Protein AF-A0A9K3KAX0-F1 (afdb_monomer)

Foldseek 3Di:
DPDDPVQAPPVQQAADDPDAALLNLLSSLVRLQRRQQSAFDPQFQGNRHRSVLADDQVVSCVVRVGGGDQQDDLPDQDDDDPPDDPVRVVVSNVVSVVSNVSNVSNVVSQVVSQVSLPVRYDCVQPVVVADPVCGCVPPRSNNSSVSCCVPHNDQDPVNLVVLLVLLLAADDLVDDCVVNVVSLVSSQVSCVPDPDGDDSLSSLVSNLNSPVVNVQQVVLSVVLVPDDPVQNGPVNSVVSVVVSSVVSVVVVVVVVVVVVVVVVPPPVPVDFPDDDAWTDDPRQIWGQAQAQGTDSDPQDHVLNPPDADPPRDSPAGPVRSVNGDHDHDDPDPPDDDDD

pLDDT: mean 87.35, std 15.6, range [33.44, 98.56]

Solvent-accessible surface area (backbone atoms only — not comparable to full-atom values): 19587 Å² total; per-residue (Å²): 134,85,87,54,84,83,59,38,89,46,73,73,48,80,68,46,79,73,82,68,39,30,69,56,42,53,52,48,51,55,40,53,45,50,31,28,31,56,44,73,38,75,50,23,58,44,82,41,20,43,28,61,54,66,36,59,68,69,62,36,26,73,73,44,76,32,65,69,56,81,63,61,83,64,74,73,86,78,76,80,60,90,90,59,50,72,69,55,49,51,53,51,52,52,52,50,54,48,37,46,50,51,26,51,48,51,57,50,51,46,51,52,53,30,50,44,54,60,71,21,40,59,58,92,76,54,53,88,70,47,39,95,86,62,43,62,76,83,58,50,33,34,58,58,51,48,50,48,42,65,79,29,31,66,78,46,72,68,53,54,52,53,45,54,51,58,39,41,47,63,55,59,90,90,55,67,68,66,57,56,59,48,49,51,52,50,46,29,59,75,21,56,92,50,99,70,52,55,50,70,63,58,49,50,54,36,33,49,57,5,41,54,73,50,66,82,46,54,73,58,49,56,56,56,69,71,49,58,75,90,63,65,39,70,71,50,49,53,56,51,52,56,50,47,52,53,49,52,51,52,52,53,52,51,50,52,50,50,53,53,48,60,70,65,58,71,66,85,65,82,68,63,66,73,58,95,36,34,47,47,57,96,94,45,53,32,19,23,14,24,63,62,10,32,24,69,48,88,75,42,27,18,69,60,50,85,82,69,48,92,87,54,46,48,83,26,27,64,91,48,40,87,90,40,42,89,46,74,50,70,84,77,81,80,76,78,82,90,131

Sequence (339 aa):
MTTTTSDFPHDPLTPITGRPTSDAIYTLTRQIYANAKSIETTRGGGDNGHLALVMDPATYLLRAGEAYVVPPNPGPHPDPVAGATNAQITAAANAYANAVTEYALHKKTMKALLHQLLAAVEPTYYEELEDLTFGYADLAPLTLFTHLKTEYGTITDDDLVANRAKLLTNWNPDDPLTTVWTRIRHCIDFATDTTDPISERNAMTLTLAGFVNSGVLMPYINEWERKDDVDKTFPNFRSHFDRANKQRLKELTTKQAGFHAANAVTTPRNNPTITGGAITAENTTLYYCWTHGLSPNPNHTSATCKNRKDKHDPTATLLAPNGGCKLINTPAFRRSPPT

Structure (mmCIF, N/CA/C/O backbone):
data_AF-A0A9K3KAX0-F1
#
_entry.id   AF-A0A9K3KAX0-F1
#
loop_
_atom_site.group_PDB
_atom_site.id
_atom_site.type_symbol
_atom_site.label_atom_id
_atom_site.label_alt_id
_atom_site.label_comp_id
_atom_site.label_asym_id
_atom_site.label_entity_id
_atom_site.label_seq_id
_atom_site.pdbx_PDB_ins_code
_atom_site.Cartn_x
_atom_site.Cartn_y
_atom_site.Cartn_z
_atom_site.occupancy
_atom_site.B_iso_or_equiv
_atom_site.auth_seq_id
_atom_site.auth_comp_id
_atom_site.auth_asym_id
_atom_site.auth_atom_id
_atom_site.pdbx_PDB_model_num
ATOM 1 N N . MET A 1 1 ? 4.999 13.258 -21.074 1.00 41.94 1 MET A N 1
ATOM 2 C CA . MET A 1 1 ? 4.524 13.834 -19.798 1.00 41.94 1 MET A CA 1
ATOM 3 C C . MET A 1 1 ? 5.644 13.741 -18.777 1.00 41.94 1 MET A C 1
ATOM 5 O O . MET A 1 1 ? 6.219 12.675 -18.600 1.00 41.94 1 MET A O 1
ATOM 9 N N . THR A 1 2 ? 6.027 14.859 -18.170 1.00 36.22 2 THR A N 1
ATOM 10 C CA . THR A 1 2 ? 6.998 14.902 -17.072 1.00 36.22 2 THR A CA 1
ATOM 11 C C . THR A 1 2 ? 6.290 14.507 -15.780 1.00 36.22 2 THR A C 1
ATOM 13 O O . THR A 1 2 ? 5.614 15.347 -15.206 1.00 36.22 2 THR A O 1
ATOM 16 N N . THR A 1 3 ? 6.445 13.260 -15.322 1.00 41.97 3 THR A N 1
ATOM 17 C CA . THR A 1 3 ? 5.958 12.822 -13.996 1.00 41.97 3 THR A CA 1
ATOM 18 C C . THR A 1 3 ? 6.581 13.677 -12.885 1.00 41.97 3 THR A C 1
ATOM 20 O O . THR A 1 3 ? 7.769 13.559 -12.578 1.00 41.97 3 THR A O 1
ATOM 23 N N . THR A 1 4 ? 5.844 14.636 -12.348 1.00 43.97 4 THR A N 1
ATOM 24 C CA . THR A 1 4 ? 6.229 15.323 -11.111 1.00 43.97 4 THR A CA 1
ATOM 25 C C . THR A 1 4 ? 5.736 14.472 -9.937 1.00 43.97 4 THR A C 1
ATOM 27 O O . THR A 1 4 ? 4.888 13.603 -10.112 1.00 43.97 4 THR A O 1
ATOM 30 N N . THR A 1 5 ? 6.258 14.692 -8.732 1.00 51.91 5 THR A N 1
ATOM 31 C CA . THR A 1 5 ? 5.862 14.031 -7.465 1.00 51.91 5 THR A CA 1
ATOM 32 C C . THR A 1 5 ? 4.345 14.040 -7.168 1.00 51.91 5 THR A C 1
ATOM 34 O O . THR A 1 5 ? 3.887 13.376 -6.251 1.00 51.91 5 THR A O 1
ATOM 37 N N . SER A 1 6 ? 3.547 14.747 -7.975 1.00 60.56 6 SER A N 1
ATOM 38 C CA . SER A 1 6 ? 2.082 14.809 -7.948 1.00 60.56 6 SER A CA 1
ATOM 39 C C . SER A 1 6 ? 1.360 13.509 -8.343 1.00 60.56 6 SER A C 1
ATOM 41 O O . SER A 1 6 ? 0.171 13.393 -8.057 1.00 60.56 6 SER A O 1
ATOM 43 N N . ASP A 1 7 ? 2.017 12.564 -9.025 1.00 82.06 7 ASP A N 1
ATOM 44 C CA . ASP A 1 7 ? 1.328 11.409 -9.636 1.00 82.06 7 ASP A CA 1
ATOM 45 C C . ASP A 1 7 ? 1.255 10.170 -8.721 1.00 82.06 7 ASP A C 1
ATOM 47 O O . ASP A 1 7 ? 0.592 9.179 -9.046 1.00 82.06 7 ASP A O 1
ATOM 51 N N . PHE A 1 8 ? 1.930 10.200 -7.569 1.00 93.12 8 PHE A N 1
ATOM 52 C CA . PHE A 1 8 ? 1.966 9.087 -6.624 1.00 93.12 8 PHE A CA 1
ATOM 53 C C . PHE A 1 8 ? 0.984 9.307 -5.462 1.00 93.12 8 PHE A C 1
ATOM 55 O O . PHE A 1 8 ? 1.108 10.296 -4.741 1.00 93.12 8 PHE A O 1
ATOM 62 N N . PRO A 1 9 ? 0.023 8.394 -5.223 1.00 95.06 9 PRO A N 1
ATOM 63 C CA . PRO A 1 9 ? -0.921 8.510 -4.109 1.00 95.06 9 PRO A CA 1
ATOM 64 C C . PRO A 1 9 ? -0.271 8.409 -2.718 1.00 95.06 9 PRO A C 1
ATOM 66 O O . PRO A 1 9 ? -0.880 8.837 -1.737 1.00 95.06 9 PRO A O 1
ATOM 69 N N . HIS A 1 10 ? 0.938 7.848 -2.616 1.00 95.50 10 HIS A N 1
ATOM 70 C CA . HIS A 1 10 ? 1.687 7.689 -1.368 1.00 95.50 10 HIS A CA 1
ATOM 71 C C . HIS A 1 10 ? 3.122 8.211 -1.510 1.00 95.50 10 HIS A C 1
ATOM 73 O O . HIS A 1 10 ? 4.058 7.427 -1.646 1.00 95.50 10 HIS A O 1
ATOM 79 N N . ASP A 1 11 ? 3.299 9.531 -1.496 1.00 92.06 11 ASP A N 1
ATOM 80 C CA . ASP A 1 11 ? 4.621 10.165 -1.525 1.00 92.06 11 ASP A CA 1
ATOM 81 C C . ASP A 1 11 ? 4.765 11.183 -0.370 1.00 92.06 11 ASP A C 1
ATOM 83 O O . ASP A 1 11 ? 4.077 12.208 -0.375 1.00 92.06 11 ASP A O 1
ATOM 87 N N . PRO A 1 12 ? 5.602 10.909 0.651 1.00 94.06 12 PRO A N 1
ATOM 88 C CA . PRO A 1 12 ? 6.433 9.713 0.792 1.00 94.06 12 PRO A CA 1
ATOM 89 C C . PRO A 1 12 ? 5.611 8.467 1.164 1.00 94.06 12 PRO A C 1
ATOM 91 O O . PRO A 1 12 ? 4.489 8.558 1.674 1.00 94.06 12 PRO A O 1
ATOM 94 N N . LEU A 1 13 ? 6.205 7.286 0.963 1.00 97.38 13 LEU A N 1
ATOM 95 C CA . LEU A 1 13 ? 5.729 6.060 1.608 1.00 97.38 13 LEU A CA 1
ATOM 96 C C . LEU A 1 13 ? 5.796 6.226 3.132 1.00 97.38 13 LEU A C 1
ATOM 98 O O . LEU A 1 13 ? 6.600 7.002 3.650 1.00 97.38 13 LEU A O 1
ATOM 102 N N . THR A 1 14 ? 4.962 5.490 3.864 1.00 97.69 14 THR A N 1
ATOM 103 C CA . THR A 1 14 ? 5.021 5.473 5.328 1.00 97.69 14 THR A CA 1
ATOM 104 C C . THR A 1 14 ? 6.385 4.942 5.782 1.00 97.69 14 THR A C 1
ATOM 106 O O . THR A 1 14 ? 6.698 3.792 5.470 1.00 97.69 14 THR A O 1
ATOM 109 N N . PRO A 1 15 ? 7.187 5.740 6.515 1.00 97.94 15 PRO A N 1
ATOM 110 C CA . PRO A 1 15 ? 8.495 5.297 6.982 1.00 97.94 15 PRO A CA 1
ATOM 111 C C . PRO A 1 15 ? 8.387 4.112 7.945 1.00 97.94 15 PRO A C 1
ATOM 113 O O . PRO A 1 15 ? 7.506 4.081 8.808 1.00 97.94 15 PRO A O 1
ATOM 116 N N . ILE A 1 16 ? 9.313 3.167 7.820 1.00 97.38 16 ILE A N 1
ATOM 117 C CA . ILE A 1 16 ? 9.480 2.027 8.716 1.00 97.38 16 ILE A CA 1
ATOM 118 C C . ILE A 1 16 ? 10.608 2.364 9.688 1.00 97.38 16 ILE A C 1
ATOM 120 O O . ILE A 1 16 ? 11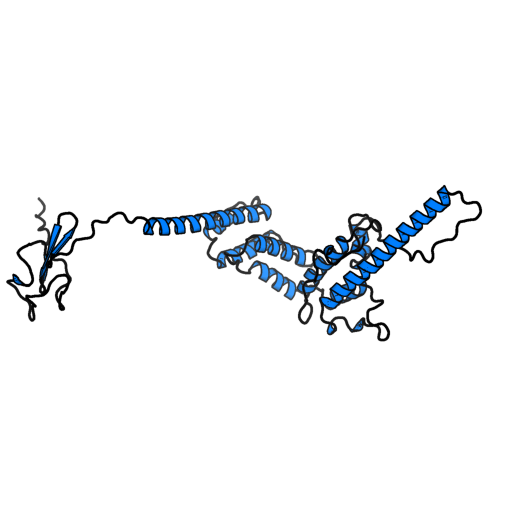.755 2.530 9.285 1.00 97.38 16 ILE A O 1
ATOM 124 N N . THR A 1 17 ? 10.268 2.489 10.971 1.00 93.12 17 THR A N 1
ATOM 125 C CA . THR A 1 17 ? 11.228 2.835 12.026 1.00 93.12 17 THR A CA 1
ATOM 126 C C . THR A 1 17 ? 11.746 1.574 12.707 1.00 93.12 17 THR A C 1
ATOM 128 O O . THR A 1 17 ? 10.941 0.797 13.232 1.00 93.12 17 THR A O 1
ATOM 131 N N . GLY A 1 18 ? 13.064 1.398 12.772 1.00 94.81 18 GLY A N 1
ATOM 132 C CA . GLY A 1 18 ? 13.666 0.182 13.309 1.00 94.81 18 GLY A CA 1
ATOM 133 C C . GLY A 1 18 ? 13.373 -1.053 12.451 1.00 94.81 18 GLY A C 1
ATOM 134 O O . GLY A 1 18 ? 13.140 -0.952 11.246 1.00 94.81 18 GLY A O 1
ATOM 135 N N . ARG A 1 19 ? 13.413 -2.240 13.072 1.00 95.44 19 ARG A N 1
ATOM 136 C CA . ARG A 1 19 ? 13.313 -3.515 12.346 1.00 95.44 19 ARG A CA 1
ATOM 137 C C . ARG A 1 19 ? 11.956 -3.647 11.648 1.00 95.44 19 ARG A C 1
ATOM 139 O O . ARG A 1 19 ? 10.941 -3.607 12.349 1.00 95.44 19 ARG A O 1
ATOM 146 N N . PRO A 1 20 ? 11.915 -3.860 10.317 1.00 97.25 20 PRO A N 1
ATOM 147 C CA . PRO A 1 20 ? 10.659 -4.056 9.616 1.00 97.25 20 PRO A CA 1
ATOM 148 C C . PRO A 1 20 ? 9.891 -5.256 10.173 1.00 97.25 20 PRO A C 1
ATOM 150 O O . PRO A 1 20 ?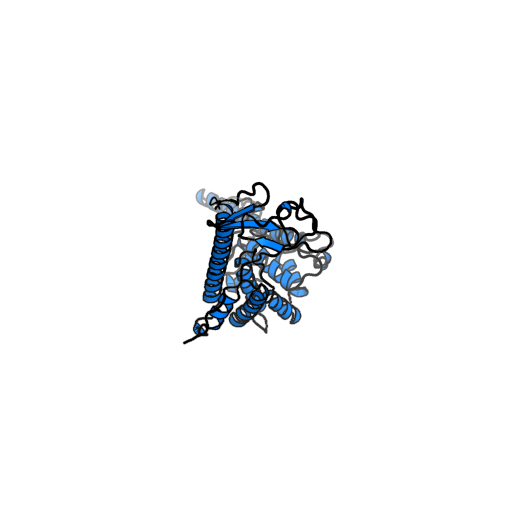 10.465 -6.306 10.465 1.00 97.25 20 PRO A O 1
ATOM 153 N N . THR A 1 21 ? 8.583 -5.074 10.324 1.00 95.75 21 THR A N 1
ATOM 154 C CA . THR A 1 21 ? 7.634 -6.115 10.731 1.00 95.75 21 THR A CA 1
ATOM 155 C C . THR A 1 21 ? 6.772 -6.518 9.543 1.00 95.75 21 THR A C 1
ATOM 157 O O . THR A 1 21 ? 6.604 -5.737 8.603 1.00 95.75 21 THR A O 1
ATOM 160 N N . SER A 1 22 ? 6.151 -7.695 9.600 1.00 94.81 22 SER A N 1
ATOM 161 C CA . SER A 1 22 ? 5.254 -8.162 8.538 1.00 94.81 22 SER A CA 1
ATOM 162 C C . SER A 1 22 ? 4.091 -7.187 8.285 1.00 94.81 22 SER A C 1
ATOM 164 O O . SER A 1 22 ? 3.724 -6.945 7.137 1.00 94.81 22 SER A O 1
ATOM 166 N N . ASP A 1 23 ? 3.577 -6.521 9.325 1.00 93.19 23 ASP A N 1
ATOM 167 C CA . ASP A 1 23 ? 2.565 -5.456 9.216 1.00 93.19 23 ASP A CA 1
ATOM 168 C C . ASP A 1 23 ? 3.075 -4.193 8.500 1.00 93.19 23 ASP A C 1
ATOM 170 O O . ASP A 1 23 ? 2.375 -3.605 7.663 1.00 93.19 23 ASP A O 1
ATOM 174 N N . ALA A 1 24 ? 4.313 -3.783 8.792 1.00 96.44 24 ALA A N 1
ATOM 175 C CA . ALA A 1 24 ? 4.953 -2.663 8.111 1.00 96.44 24 ALA A CA 1
ATOM 176 C C . ALA A 1 24 ? 5.208 -2.999 6.633 1.00 96.44 24 ALA A C 1
ATOM 178 O O . ALA A 1 24 ? 4.894 -2.193 5.756 1.00 96.44 24 ALA A O 1
ATOM 179 N N . ILE A 1 25 ? 5.679 -4.215 6.339 1.00 97.62 25 ILE A N 1
ATOM 180 C CA . ILE A 1 25 ? 5.877 -4.709 4.971 1.00 97.62 25 ILE A CA 1
ATOM 181 C C . ILE A 1 25 ? 4.549 -4.841 4.218 1.00 97.62 25 ILE A C 1
ATOM 183 O O . ILE A 1 25 ? 4.472 -4.480 3.042 1.00 97.62 25 ILE A O 1
ATOM 187 N N . TYR A 1 26 ? 3.476 -5.290 4.869 1.00 95.62 26 TYR A N 1
ATOM 188 C CA . TYR A 1 26 ? 2.136 -5.319 4.281 1.00 95.62 26 TYR A CA 1
ATOM 189 C C . TYR A 1 26 ? 1.655 -3.904 3.914 1.00 95.62 26 TYR A C 1
ATOM 191 O O . TYR A 1 26 ? 1.160 -3.670 2.806 1.00 95.62 26 TYR A O 1
ATOM 199 N N . THR A 1 27 ? 1.871 -2.926 4.797 1.00 96.06 27 THR A N 1
ATOM 200 C CA . THR A 1 27 ? 1.558 -1.516 4.517 1.00 96.06 27 THR A CA 1
ATOM 201 C C . THR A 1 27 ? 2.388 -0.978 3.350 1.00 96.06 27 THR A C 1
ATOM 203 O O . THR A 1 27 ? 1.823 -0.406 2.413 1.00 96.06 27 THR A O 1
ATOM 206 N N . LEU A 1 28 ? 3.702 -1.224 3.358 1.00 98.19 28 LEU A N 1
ATOM 207 C CA . LEU A 1 28 ? 4.622 -0.845 2.286 1.00 98.19 28 LEU A CA 1
ATOM 208 C C . LEU A 1 28 ? 4.185 -1.439 0.942 1.00 98.19 28 LEU A C 1
ATOM 210 O O . LEU A 1 28 ? 4.110 -0.718 -0.050 1.00 98.19 28 LEU A O 1
ATOM 214 N N . THR A 1 29 ? 3.813 -2.724 0.930 1.00 97.50 29 THR A N 1
ATOM 215 C CA . THR A 1 29 ? 3.325 -3.449 -0.253 1.00 97.50 29 THR A CA 1
ATOM 216 C C . THR A 1 29 ? 2.148 -2.735 -0.896 1.00 97.50 29 THR A C 1
ATOM 218 O O . THR A 1 29 ? 2.139 -2.486 -2.101 1.00 97.50 29 THR A O 1
ATOM 221 N N . ARG A 1 30 ? 1.153 -2.356 -0.094 1.00 96.44 30 ARG A N 1
ATOM 222 C CA . ARG A 1 30 ? -0.036 -1.672 -0.605 1.00 96.44 30 ARG A CA 1
ATOM 223 C C . ARG A 1 30 ? 0.291 -0.310 -1.201 1.00 96.44 30 ARG A C 1
ATOM 225 O O . ARG A 1 30 ? -0.231 0.028 -2.262 1.00 96.44 30 ARG A O 1
ATOM 232 N N . GLN A 1 31 ? 1.140 0.459 -0.527 1.00 97.94 31 GLN A N 1
ATOM 233 C CA . GLN A 1 31 ? 1.485 1.808 -0.962 1.00 97.94 31 GLN A CA 1
ATOM 234 C C . GLN A 1 31 ? 2.350 1.798 -2.223 1.00 97.94 31 GLN A C 1
ATOM 236 O O . GLN A 1 31 ? 2.029 2.502 -3.180 1.00 97.94 31 GLN A O 1
ATOM 241 N N . ILE A 1 32 ? 3.383 0.948 -2.279 1.00 98.25 32 ILE A N 1
ATOM 242 C CA . ILE A 1 32 ? 4.245 0.855 -3.462 1.00 98.25 32 ILE A CA 1
ATOM 243 C C . ILE A 1 32 ? 3.480 0.304 -4.673 1.00 98.25 32 ILE A C 1
ATOM 245 O O . ILE A 1 32 ? 3.681 0.777 -5.789 1.00 98.25 32 ILE A O 1
ATOM 249 N N . TYR A 1 33 ? 2.536 -0.626 -4.472 1.00 97.81 33 TYR A N 1
ATOM 250 C CA . TYR A 1 33 ? 1.661 -1.105 -5.548 1.00 97.81 33 TYR A CA 1
ATOM 251 C C . TYR A 1 33 ? 0.730 -0.012 -6.064 1.00 97.81 33 TYR A C 1
ATOM 253 O O . TYR A 1 33 ? 0.566 0.121 -7.276 1.00 97.81 33 TYR A O 1
ATOM 261 N N . ALA A 1 34 ? 0.144 0.790 -5.173 1.00 96.88 34 ALA A N 1
ATOM 262 C CA . ALA A 1 34 ? -0.691 1.919 -5.567 1.00 96.88 34 ALA A CA 1
ATOM 263 C C . ALA A 1 34 ? 0.110 2.971 -6.355 1.00 96.88 34 ALA A C 1
ATOM 265 O O . ALA A 1 34 ? -0.359 3.423 -7.398 1.00 96.88 34 ALA A O 1
ATOM 266 N N . ASN A 1 35 ? 1.333 3.287 -5.920 1.00 97.44 35 ASN A N 1
ATOM 267 C CA . ASN A 1 35 ? 2.233 4.199 -6.628 1.00 97.44 35 ASN A CA 1
ATOM 268 C C . ASN A 1 35 ? 2.668 3.666 -7.996 1.00 97.44 35 ASN A C 1
ATOM 270 O O . ASN A 1 35 ? 2.646 4.389 -8.985 1.00 97.44 35 ASN A O 1
ATOM 274 N N . ALA A 1 36 ? 3.037 2.390 -8.091 1.00 96.88 36 ALA A N 1
ATOM 275 C CA . ALA A 1 36 ? 3.429 1.801 -9.367 1.00 96.88 36 ALA A CA 1
ATOM 276 C C . ALA A 1 36 ? 2.252 1.740 -10.356 1.00 96.88 36 ALA A C 1
ATOM 278 O O . ALA A 1 36 ? 2.421 1.994 -11.549 1.00 96.88 36 ALA A O 1
ATOM 279 N N . LYS A 1 37 ? 1.047 1.434 -9.859 1.00 95.19 37 LYS A N 1
ATOM 280 C CA . LYS A 1 37 ? -0.176 1.364 -10.666 1.00 95.19 37 LYS A CA 1
ATOM 281 C C . LYS A 1 37 ? -0.676 2.740 -11.118 1.00 95.19 37 LYS A C 1
ATOM 283 O O . LYS A 1 37 ? -1.294 2.804 -12.174 1.00 95.19 37 LYS A O 1
ATOM 288 N N . SER A 1 38 ? -0.425 3.816 -10.364 1.00 95.38 38 SER A N 1
ATOM 289 C CA . SER A 1 38 ? -0.893 5.164 -10.731 1.00 95.38 38 SER A CA 1
ATOM 290 C C . SER A 1 38 ? -0.193 5.734 -11.965 1.00 95.38 38 SER A C 1
ATOM 292 O O . SER A 1 38 ? -0.745 6.608 -12.627 1.00 95.38 38 SER A O 1
ATOM 294 N N . ILE A 1 39 ? 0.991 5.220 -12.313 1.00 94.50 39 ILE A N 1
ATOM 295 C CA . ILE A 1 39 ? 1.683 5.602 -13.542 1.00 94.50 39 ILE A CA 1
ATOM 296 C C . ILE A 1 39 ? 1.256 4.675 -14.676 1.00 94.50 39 ILE A C 1
ATOM 298 O O . ILE A 1 39 ? 1.717 3.534 -14.779 1.00 94.50 39 ILE A O 1
ATOM 302 N N . GLU A 1 40 ? 0.386 5.182 -15.541 1.00 93.75 40 GLU A N 1
ATOM 303 C CA . GLU A 1 40 ? -0.200 4.434 -16.651 1.00 93.75 40 GLU A CA 1
ATOM 304 C C . GLU A 1 40 ? 0.832 4.008 -17.707 1.00 93.75 40 GLU A C 1
ATOM 306 O O . GLU A 1 40 ? 1.843 4.672 -17.955 1.00 93.75 40 GLU A O 1
ATOM 311 N N . THR A 1 41 ? 0.569 2.865 -18.338 1.00 93.50 41 THR A N 1
ATOM 312 C CA . THR A 1 41 ? 1.306 2.358 -19.499 1.00 93.50 41 THR A CA 1
ATOM 313 C C . THR A 1 41 ? 0.506 1.258 -20.179 1.00 93.50 41 THR A C 1
ATOM 315 O O . THR A 1 41 ? -0.202 0.490 -19.534 1.00 93.50 41 THR A O 1
ATOM 318 N N . THR A 1 42 ? 0.653 1.151 -21.494 1.00 92.06 42 THR A N 1
ATOM 319 C CA . THR A 1 42 ? 0.030 0.106 -22.314 1.00 92.06 42 THR A CA 1
ATOM 320 C C . THR A 1 42 ? 0.843 -1.190 -22.343 1.00 92.06 42 THR A C 1
ATOM 322 O O . THR A 1 42 ? 0.424 -2.164 -22.954 1.00 92.06 42 THR A O 1
ATOM 325 N N . ARG A 1 43 ? 2.002 -1.233 -21.677 1.00 91.94 43 ARG A N 1
ATOM 326 C CA . ARG A 1 43 ? 2.999 -2.308 -21.794 1.00 91.94 43 ARG A CA 1
ATOM 327 C C . ARG A 1 43 ? 2.711 -3.562 -20.956 1.00 91.94 43 ARG A C 1
ATOM 329 O O . ARG A 1 43 ? 3.644 -4.299 -20.675 1.00 91.94 43 ARG A O 1
ATOM 336 N N . GLY A 1 44 ? 1.467 -3.806 -20.548 1.00 84.06 44 GLY A N 1
ATOM 337 C CA . GLY A 1 44 ? 1.086 -4.963 -19.722 1.00 84.06 44 GLY A CA 1
ATOM 338 C C . GLY A 1 44 ? -0.386 -4.936 -19.299 1.00 84.06 44 GLY A C 1
ATOM 339 O O . GLY A 1 44 ? -0.714 -4.743 -18.129 1.00 84.06 44 GLY A O 1
ATOM 340 N N . GLY A 1 45 ? -1.300 -5.053 -20.263 1.00 80.12 45 GLY A N 1
ATOM 341 C CA . GLY A 1 45 ? -2.738 -5.083 -19.986 1.00 80.12 45 GLY A CA 1
ATOM 342 C C . GLY A 1 45 ? -3.394 -3.732 -19.667 1.00 80.12 45 GLY A C 1
ATOM 343 O O . GLY A 1 45 ? -4.521 -3.732 -19.187 1.00 80.12 45 GLY A O 1
ATOM 344 N N . GLY A 1 46 ? -2.716 -2.598 -19.914 1.00 80.19 46 GLY A N 1
ATOM 345 C CA . GLY A 1 46 ? -3.262 -1.222 -19.922 1.00 80.19 46 GLY A CA 1
ATOM 346 C C . GLY A 1 46 ? -3.705 -0.645 -18.569 1.00 80.19 46 GLY A C 1
ATOM 347 O O . GLY A 1 46 ? -3.259 0.425 -18.166 1.00 80.19 46 GLY A O 1
ATOM 348 N N . ASP A 1 47 ? -4.519 -1.386 -17.825 1.00 88.81 47 ASP A N 1
ATOM 349 C CA . ASP A 1 47 ? -5.145 -0.947 -16.579 1.00 88.81 47 ASP A CA 1
ATOM 350 C C . ASP A 1 47 ? -4.238 -1.136 -15.357 1.00 88.81 47 ASP A C 1
ATOM 352 O O . ASP A 1 47 ? -4.602 -0.749 -14.247 1.00 88.81 47 ASP A O 1
ATOM 356 N N . ASN A 1 48 ? -3.067 -1.765 -15.502 1.00 93.06 48 ASN A N 1
ATOM 357 C CA . ASN A 1 48 ? -2.179 -2.114 -14.384 1.00 93.06 48 ASN A CA 1
ATOM 358 C C . ASN A 1 48 ? -0.992 -1.166 -14.189 1.00 93.06 48 ASN A C 1
ATOM 360 O O . ASN A 1 48 ? -0.229 -1.359 -13.240 1.00 93.06 48 ASN A O 1
ATOM 364 N N . GLY A 1 49 ? -0.853 -0.142 -15.034 1.00 94.19 49 GLY A N 1
ATOM 365 C CA . GLY A 1 49 ? 0.260 0.799 -14.956 1.00 94.19 49 GLY A CA 1
ATOM 366 C C . GLY A 1 49 ? 1.613 0.082 -14.900 1.00 94.19 49 GLY A C 1
ATOM 367 O O . GLY A 1 49 ? 1.807 -0.979 -15.498 1.00 94.19 49 GLY A O 1
ATOM 368 N N . HIS A 1 50 ? 2.554 0.634 -14.141 1.00 96.25 50 HIS A N 1
ATOM 369 C CA . HIS A 1 50 ? 3.895 0.073 -13.966 1.00 96.25 50 HIS A CA 1
ATOM 370 C C . HIS A 1 50 ? 3.997 -0.923 -12.797 1.00 96.25 50 HIS A C 1
ATOM 372 O O . HIS A 1 50 ? 5.088 -1.146 -12.273 1.00 96.25 50 HIS A O 1
ATOM 378 N N . LEU A 1 51 ? 2.891 -1.552 -12.382 1.00 97.00 51 LEU A N 1
ATOM 379 C CA . LEU A 1 51 ? 2.862 -2.471 -11.235 1.00 97.00 51 LEU A CA 1
ATOM 380 C C . LEU A 1 51 ? 3.888 -3.620 -11.334 1.00 97.00 51 LEU A C 1
ATOM 382 O O . LEU A 1 51 ? 4.426 -4.040 -10.313 1.00 97.00 51 LEU A O 1
ATOM 386 N N . ALA A 1 52 ? 4.239 -4.067 -12.544 1.00 97.38 52 ALA A N 1
ATOM 387 C CA . ALA A 1 52 ? 5.267 -5.087 -12.778 1.00 97.38 52 ALA A CA 1
ATOM 388 C C . ALA A 1 52 ? 6.681 -4.694 -12.308 1.00 97.38 52 ALA A C 1
ATOM 390 O O . ALA A 1 52 ? 7.530 -5.561 -12.143 1.00 97.38 52 ALA A O 1
ATOM 391 N N . LEU A 1 53 ? 6.954 -3.406 -12.072 1.00 98.06 53 LEU A N 1
ATOM 392 C CA . LEU A 1 53 ? 8.246 -2.958 -11.541 1.00 98.06 53 LEU A CA 1
ATOM 393 C C . LEU A 1 53 ? 8.460 -3.339 -10.072 1.00 98.06 53 LEU A C 1
ATOM 395 O O . LEU A 1 53 ? 9.582 -3.245 -9.586 1.00 98.06 53 LEU A O 1
ATOM 399 N N . VAL A 1 54 ? 7.398 -3.719 -9.361 1.00 98.38 54 VAL A N 1
ATOM 400 C CA . VAL A 1 54 ? 7.423 -4.055 -7.926 1.00 98.38 54 VAL A CA 1
ATOM 401 C C . VAL A 1 54 ? 6.617 -5.315 -7.600 1.00 98.38 54 VAL A C 1
ATOM 403 O O . VAL A 1 54 ? 6.590 -5.759 -6.458 1.00 98.38 54 VAL A O 1
ATOM 406 N N . MET A 1 55 ? 5.969 -5.931 -8.584 1.00 98.00 55 MET A N 1
ATOM 407 C CA . MET A 1 55 ? 5.226 -7.180 -8.435 1.00 98.00 55 MET A CA 1
ATOM 408 C C . MET A 1 55 ? 5.952 -8.316 -9.152 1.00 98.00 55 MET A C 1
ATOM 410 O O . MET A 1 55 ? 6.465 -8.124 -10.251 1.00 98.00 55 MET A O 1
ATOM 414 N N . ASP A 1 56 ? 5.955 -9.499 -8.538 1.00 97.12 56 ASP A N 1
ATOM 415 C CA . ASP A 1 56 ? 6.469 -10.722 -9.155 1.00 97.12 56 ASP A CA 1
ATOM 416 C C . A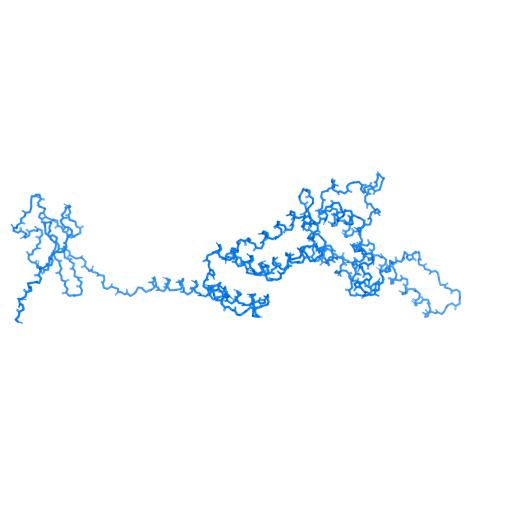SP A 1 56 ? 5.825 -10.960 -10.545 1.00 97.12 56 ASP A C 1
ATOM 418 O O . ASP A 1 56 ? 4.603 -10.808 -10.675 1.00 97.12 56 ASP A O 1
ATOM 422 N N . PRO A 1 57 ? 6.597 -11.340 -11.584 1.00 96.88 57 PRO A N 1
ATOM 423 C CA . PRO A 1 57 ? 6.074 -11.504 -12.939 1.00 96.88 57 PRO A CA 1
ATOM 424 C C . PRO A 1 57 ? 4.930 -12.515 -13.075 1.00 96.88 57 PRO A C 1
ATOM 426 O O . PRO A 1 57 ? 4.012 -12.275 -13.861 1.00 96.88 57 PRO A O 1
ATOM 429 N N . ALA A 1 58 ? 4.944 -13.623 -12.325 1.00 97.12 58 ALA A N 1
ATOM 430 C CA . ALA A 1 58 ? 3.877 -14.623 -12.394 1.00 97.12 58 ALA A CA 1
ATOM 431 C C . ALA A 1 58 ? 2.586 -14.095 -11.752 1.00 97.12 58 ALA A C 1
ATOM 433 O O . ALA A 1 58 ? 1.501 -14.230 -12.322 1.00 97.12 58 ALA A O 1
ATOM 434 N N . THR A 1 59 ? 2.713 -13.411 -10.613 1.00 95.88 59 THR A N 1
ATOM 435 C CA . THR A 1 59 ? 1.597 -12.726 -9.942 1.00 95.88 59 THR A CA 1
ATOM 436 C C . THR A 1 59 ? 1.015 -11.616 -10.819 1.00 95.88 59 THR A C 1
ATOM 438 O O . THR A 1 59 ? -0.205 -11.485 -10.941 1.00 95.88 59 THR A O 1
ATOM 441 N N . TYR A 1 60 ? 1.880 -10.837 -11.475 1.00 96.88 60 TYR A N 1
ATOM 442 C CA . TYR A 1 60 ? 1.458 -9.799 -12.408 1.00 96.88 60 TYR A CA 1
ATOM 443 C C . TYR A 1 60 ? 0.703 -10.392 -13.597 1.00 96.88 60 TYR A C 1
ATOM 445 O O . TYR A 1 60 ? -0.383 -9.915 -13.911 1.00 96.88 60 TYR A O 1
ATOM 453 N N . LEU A 1 61 ? 1.232 -11.448 -14.223 1.00 96.50 61 LEU A N 1
ATOM 454 C CA . LEU A 1 61 ? 0.590 -12.111 -15.360 1.00 96.50 61 LEU A CA 1
ATOM 455 C C . LEU A 1 61 ? -0.797 -12.651 -14.991 1.00 96.50 61 LEU A C 1
ATOM 457 O O . LEU A 1 61 ? -1.750 -12.441 -15.738 1.00 96.50 61 LEU A O 1
ATOM 461 N N . LEU A 1 62 ? -0.929 -13.289 -13.823 1.00 95.94 62 LEU A N 1
ATOM 462 C CA . LEU A 1 62 ? -2.217 -13.780 -13.329 1.00 95.94 62 LEU A CA 1
ATOM 463 C C . LEU A 1 62 ? -3.235 -12.643 -13.148 1.00 95.94 62 LEU A C 1
ATOM 465 O O . LEU A 1 62 ? -4.415 -12.810 -13.446 1.00 95.94 62 LEU A O 1
ATOM 469 N N . ARG A 1 63 ? -2.777 -11.480 -12.675 1.00 93.94 63 ARG A N 1
ATOM 470 C CA . ARG A 1 63 ? -3.616 -10.298 -12.454 1.00 93.94 63 ARG A CA 1
ATOM 471 C C . ARG A 1 63 ? -3.992 -9.579 -13.751 1.00 93.94 63 ARG A C 1
ATOM 473 O O . ARG A 1 63 ? -5.129 -9.142 -13.896 1.00 93.94 63 ARG A O 1
ATOM 480 N N . ALA A 1 64 ? -3.019 -9.360 -14.629 1.00 95.00 64 ALA A N 1
ATOM 481 C CA . ALA A 1 64 ? -3.153 -8.504 -15.802 1.00 95.00 64 ALA A CA 1
ATOM 482 C C . ALA A 1 64 ? -3.671 -9.252 -17.035 1.00 95.00 64 ALA A C 1
ATOM 484 O O . ALA A 1 64 ? -4.146 -8.614 -17.968 1.00 95.00 64 ALA A O 1
ATOM 485 N N . GLY A 1 65 ? -3.554 -10.584 -17.063 1.00 95.25 65 GLY A N 1
ATOM 486 C CA . GLY A 1 65 ? -3.831 -11.403 -18.247 1.00 95.25 65 GLY A CA 1
ATOM 487 C C . GLY A 1 65 ? -2.775 -11.273 -19.352 1.00 95.25 65 GLY A C 1
ATOM 488 O O . GLY A 1 65 ? -2.816 -12.017 -20.327 1.00 95.25 65 GLY A O 1
ATOM 489 N N . GLU A 1 66 ? -1.810 -10.366 -19.191 1.00 95.31 66 GLU A N 1
ATOM 490 C CA . GLU A 1 66 ? -0.737 -10.087 -20.137 1.00 95.31 66 GLU A CA 1
ATOM 491 C C . GLU A 1 66 ? 0.565 -9.796 -19.382 1.00 95.31 66 GLU A C 1
ATOM 493 O O . GLU A 1 66 ? 0.567 -9.147 -18.333 1.00 95.31 66 GLU A O 1
ATOM 498 N N . ALA A 1 67 ? 1.687 -10.287 -19.908 1.00 96.12 67 ALA A N 1
ATOM 499 C CA . ALA A 1 67 ? 2.996 -10.037 -19.322 1.00 96.12 67 ALA A CA 1
ATOM 500 C C . ALA A 1 67 ? 3.436 -8.591 -19.572 1.00 96.12 67 ALA A C 1
ATOM 502 O O . ALA A 1 67 ? 3.209 -8.035 -20.646 1.00 96.12 67 ALA A O 1
ATOM 503 N N . TYR A 1 68 ? 4.125 -7.997 -18.598 1.00 96.69 68 TYR A N 1
ATOM 504 C CA . TYR A 1 68 ? 4.720 -6.684 -18.801 1.00 96.69 68 TYR A CA 1
ATOM 505 C C . TYR A 1 68 ? 5.922 -6.766 -19.747 1.00 96.69 68 TYR A C 1
ATOM 507 O O . TYR A 1 68 ? 6.865 -7.521 -19.501 1.00 96.69 68 TYR A O 1
ATOM 515 N N . VAL A 1 69 ? 5.920 -5.955 -20.801 1.00 96.56 69 VAL A N 1
ATOM 516 C CA . VAL A 1 69 ? 7.007 -5.872 -21.779 1.00 96.56 69 VAL A CA 1
ATOM 517 C C . VAL A 1 69 ? 7.837 -4.627 -21.501 1.00 96.56 69 VAL A C 1
ATOM 519 O O . VAL A 1 69 ? 7.411 -3.503 -21.771 1.00 96.56 69 VAL A O 1
ATOM 522 N N . VAL A 1 70 ? 9.053 -4.828 -20.993 1.00 96.06 70 VAL A N 1
ATOM 523 C CA . VAL A 1 70 ? 10.012 -3.739 -20.766 1.00 96.06 70 VAL A CA 1
ATOM 524 C C . VAL A 1 70 ? 10.283 -3.012 -22.092 1.00 96.06 70 VAL A C 1
ATOM 526 O O . VAL A 1 70 ? 10.701 -3.660 -23.056 1.00 96.06 70 VAL A O 1
ATOM 529 N N . PRO A 1 71 ? 10.070 -1.683 -22.172 1.00 96.44 71 PRO A N 1
ATOM 530 C CA . PRO A 1 71 ? 10.394 -0.930 -23.375 1.00 96.44 71 PRO A CA 1
ATOM 531 C C . PRO A 1 71 ? 11.897 -1.031 -23.680 1.00 96.44 71 PRO A C 1
ATOM 533 O O . PRO A 1 71 ? 12.712 -0.737 -22.800 1.00 96.44 71 PRO A O 1
ATOM 536 N N . PRO A 1 72 ? 12.296 -1.430 -24.900 1.00 95.88 72 PRO A N 1
ATOM 537 C CA . PRO A 1 72 ? 13.703 -1.456 -25.272 1.00 95.88 72 PRO A CA 1
ATOM 538 C C . PRO A 1 72 ? 14.255 -0.030 -25.361 1.00 95.88 72 PRO A C 1
ATOM 540 O O . PRO A 1 72 ? 13.529 0.909 -25.692 1.00 95.88 72 PRO A O 1
ATOM 543 N N . ASN A 1 73 ? 15.556 0.133 -25.107 1.00 95.56 73 ASN A N 1
ATOM 544 C CA . ASN A 1 73 ? 16.230 1.396 -25.395 1.00 95.56 73 ASN A CA 1
ATOM 545 C C . ASN A 1 73 ? 16.142 1.657 -26.912 1.00 95.56 73 ASN A C 1
ATOM 547 O O . ASN A 1 73 ? 16.658 0.839 -27.678 1.00 95.56 73 ASN A O 1
ATOM 551 N N . PRO A 1 74 ? 15.515 2.761 -27.358 1.00 95.44 74 PRO A N 1
ATOM 552 C CA . PRO A 1 74 ? 15.326 3.034 -28.782 1.00 95.44 74 PRO A CA 1
ATOM 553 C C . PRO A 1 74 ? 16.637 3.317 -29.528 1.00 95.44 74 PRO A C 1
ATOM 555 O O . PRO A 1 74 ? 16.645 3.289 -30.755 1.00 95.44 74 PRO A O 1
ATOM 558 N N . GLY A 1 75 ? 17.740 3.565 -28.812 1.00 94.88 75 GLY A N 1
ATOM 559 C CA . GLY A 1 75 ? 19.023 3.901 -29.418 1.00 94.88 75 GLY A CA 1
ATOM 560 C C . GLY A 1 75 ? 18.999 5.269 -30.112 1.00 94.88 75 GLY A C 1
ATOM 561 O O . GLY A 1 75 ? 18.140 6.097 -29.814 1.00 94.88 75 GLY A O 1
ATOM 562 N N . PRO A 1 76 ? 19.968 5.543 -31.000 1.00 94.44 76 PRO A N 1
ATOM 563 C CA . PRO A 1 76 ? 19.971 6.744 -31.830 1.00 94.44 76 PRO A CA 1
ATOM 564 C C . PRO A 1 76 ? 18.776 6.785 -32.792 1.00 94.44 76 PRO A C 1
ATOM 566 O O . PRO A 1 76 ? 18.250 5.744 -33.185 1.00 94.44 76 PRO A O 1
ATOM 569 N N . HIS A 1 77 ? 18.387 7.988 -33.225 1.00 90.75 77 HIS A N 1
ATOM 570 C CA . HIS A 1 77 ? 17.343 8.140 -34.238 1.00 90.75 77 HIS A CA 1
ATOM 571 C C . HIS A 1 77 ? 17.754 7.407 -35.527 1.00 90.75 77 HIS A C 1
ATOM 573 O O . HIS A 1 77 ? 18.867 7.630 -36.007 1.00 90.75 77 HIS A O 1
ATOM 579 N N . PRO A 1 78 ? 16.887 6.557 -36.105 1.00 88.44 78 PRO A N 1
ATOM 580 C CA . PRO A 1 78 ? 17.233 5.805 -37.303 1.00 88.44 78 PRO A CA 1
ATOM 581 C C . PRO A 1 78 ? 17.357 6.725 -38.521 1.00 88.44 78 PRO A C 1
ATOM 583 O O . PRO A 1 78 ? 16.569 7.661 -38.687 1.00 88.44 78 PRO A O 1
ATOM 586 N N . ASP A 1 79 ? 18.317 6.433 -39.396 1.00 90.50 79 ASP A N 1
ATOM 587 C CA . ASP A 1 79 ? 18.407 7.092 -40.697 1.00 90.50 79 ASP A CA 1
ATOM 588 C C . ASP A 1 79 ? 17.244 6.662 -41.613 1.00 90.50 79 ASP A C 1
ATOM 590 O O . ASP A 1 79 ? 16.751 5.530 -41.512 1.00 90.50 79 ASP A O 1
ATOM 594 N N . PRO A 1 80 ? 16.793 7.528 -42.540 1.00 90.56 80 PRO A N 1
ATOM 595 C CA . PRO A 1 80 ? 15.791 7.153 -43.529 1.00 90.56 80 PRO A CA 1
ATOM 596 C C . PRO A 1 80 ? 16.249 5.967 -44.391 1.00 90.56 80 PRO A C 1
ATOM 598 O O . PRO A 1 80 ? 17.347 5.967 -44.947 1.00 90.56 80 PRO A O 1
ATOM 601 N N . VAL A 1 81 ? 15.374 4.973 -44.561 1.00 91.88 81 VAL A N 1
ATOM 602 C CA . VAL A 1 81 ? 15.634 3.827 -45.446 1.00 91.88 81 VAL A CA 1
ATOM 603 C C . VAL A 1 81 ? 15.675 4.292 -46.905 1.00 91.88 81 VAL A C 1
ATOM 605 O O . VAL A 1 81 ? 14.830 5.076 -47.344 1.00 91.88 81 VAL A O 1
ATOM 608 N N . ALA A 1 82 ? 16.638 3.789 -47.682 1.00 92.25 82 ALA A N 1
ATOM 609 C CA . ALA A 1 82 ? 16.764 4.116 -49.100 1.00 92.25 82 ALA A CA 1
ATOM 610 C C . ALA A 1 82 ? 15.472 3.786 -49.872 1.00 92.25 82 ALA A C 1
ATOM 612 O O . ALA A 1 82 ? 14.946 2.678 -49.785 1.00 92.25 82 ALA A O 1
ATOM 613 N N . GLY A 1 83 ? 14.962 4.759 -50.634 1.00 92.31 83 GLY A N 1
ATOM 614 C CA . GLY A 1 83 ? 13.712 4.621 -51.390 1.00 92.31 83 GLY A CA 1
ATOM 615 C C . GLY A 1 83 ? 12.429 4.757 -50.558 1.00 92.31 83 GLY A C 1
ATOM 616 O O . GLY A 1 83 ? 11.344 4.593 -51.113 1.00 92.31 83 GLY A O 1
ATOM 617 N N . ALA A 1 84 ? 12.519 5.071 -49.260 1.00 93.56 84 ALA A N 1
ATOM 618 C CA . ALA A 1 84 ? 11.341 5.325 -48.438 1.00 93.56 84 ALA A CA 1
ATOM 619 C C . ALA A 1 84 ? 10.579 6.571 -48.911 1.00 93.56 84 ALA A C 1
ATOM 621 O O . ALA A 1 84 ? 11.151 7.623 -49.198 1.00 93.56 84 ALA A O 1
ATOM 622 N N . THR A 1 85 ? 9.256 6.457 -48.946 1.00 96.25 85 THR A N 1
ATOM 623 C CA . THR A 1 85 ? 8.354 7.589 -49.169 1.00 96.25 85 THR A CA 1
ATOM 624 C C . THR A 1 85 ? 8.312 8.497 -47.939 1.00 96.25 85 THR A C 1
ATOM 626 O O . THR A 1 85 ? 8.532 8.050 -46.812 1.00 96.25 85 THR A O 1
ATOM 629 N N . ASN A 1 86 ? 7.922 9.762 -48.123 1.00 94.31 86 ASN A N 1
ATOM 630 C CA . ASN A 1 86 ? 7.753 10.699 -47.006 1.00 94.31 86 ASN A CA 1
ATOM 631 C C . ASN A 1 86 ? 6.806 10.158 -45.918 1.00 94.31 86 ASN A C 1
ATOM 633 O O . ASN A 1 86 ? 7.088 10.312 -44.735 1.00 94.31 86 ASN A O 1
ATOM 637 N N . ALA A 1 87 ? 5.728 9.460 -46.300 1.00 95.88 87 ALA A N 1
ATOM 638 C CA . ALA A 1 87 ? 4.795 8.855 -45.347 1.00 95.88 87 ALA A CA 1
ATOM 639 C C . ALA A 1 87 ? 5.457 7.771 -44.475 1.00 95.88 87 ALA A C 1
ATOM 641 O O . ALA A 1 87 ? 5.201 7.705 -43.274 1.00 95.88 87 ALA A O 1
ATOM 642 N N . GLN A 1 88 ? 6.342 6.951 -45.055 1.00 95.62 88 GLN A N 1
ATOM 643 C CA . GLN A 1 88 ? 7.099 5.936 -44.315 1.00 95.62 88 GLN A CA 1
ATOM 644 C C . GLN A 1 88 ? 8.122 6.571 -43.367 1.00 95.62 88 GLN A C 1
ATOM 646 O O . GLN A 1 88 ? 8.244 6.128 -42.226 1.00 95.62 88 GLN A O 1
ATOM 651 N N . ILE A 1 89 ? 8.806 7.635 -43.802 1.00 94.44 89 ILE A N 1
ATOM 652 C CA . ILE A 1 89 ? 9.755 8.385 -42.961 1.00 94.44 89 ILE A CA 1
ATOM 653 C C . ILE A 1 89 ? 9.028 8.993 -41.754 1.00 94.44 89 ILE A C 1
ATOM 655 O O . ILE A 1 89 ? 9.475 8.834 -40.619 1.00 94.44 89 ILE A O 1
ATOM 659 N N . THR A 1 90 ? 7.871 9.628 -41.970 1.00 94.75 90 THR A N 1
ATOM 660 C CA . THR A 1 90 ? 7.057 10.192 -40.882 1.00 94.75 90 THR A CA 1
ATOM 661 C C . THR A 1 90 ? 6.557 9.116 -39.917 1.00 94.75 90 THR A C 1
ATOM 663 O O . THR A 1 90 ? 6.631 9.305 -38.704 1.00 94.75 90 THR A O 1
ATOM 666 N N . ALA A 1 91 ? 6.081 7.972 -40.421 1.00 94.94 91 ALA A N 1
ATOM 667 C CA . ALA A 1 91 ? 5.635 6.869 -39.569 1.00 94.94 91 ALA A CA 1
ATOM 668 C C . ALA A 1 91 ? 6.773 6.318 -38.687 1.00 94.94 91 ALA A C 1
ATOM 670 O O . ALA A 1 91 ? 6.564 6.093 -37.495 1.00 94.94 91 ALA A O 1
ATOM 671 N N . ALA A 1 92 ? 7.980 6.164 -39.242 1.00 93.75 92 ALA A N 1
ATOM 672 C CA . ALA A 1 92 ? 9.157 5.715 -38.498 1.00 93.75 92 ALA A CA 1
ATOM 673 C C . ALA A 1 92 ? 9.587 6.721 -37.417 1.00 93.75 92 ALA A C 1
ATOM 675 O O . ALA A 1 92 ? 9.846 6.324 -36.281 1.00 93.75 92 ALA A O 1
ATOM 676 N N . ALA A 1 93 ? 9.597 8.020 -37.733 1.00 93.94 93 ALA A N 1
ATOM 677 C CA . ALA A 1 93 ? 9.916 9.072 -36.767 1.00 93.94 93 ALA A CA 1
ATOM 678 C C . ALA A 1 93 ? 8.911 9.106 -35.598 1.00 93.94 93 ALA A C 1
ATOM 680 O O . ALA A 1 93 ? 9.311 9.204 -34.438 1.00 93.94 93 ALA A O 1
ATOM 681 N N . ASN A 1 94 ? 7.612 8.950 -35.882 1.00 94.94 94 ASN A N 1
ATOM 682 C CA . ASN A 1 94 ? 6.575 8.875 -34.848 1.00 94.94 94 ASN A CA 1
ATOM 683 C C . ASN A 1 94 ? 6.736 7.629 -33.963 1.00 94.94 94 ASN A C 1
ATOM 685 O O . ASN A 1 94 ? 6.625 7.722 -32.741 1.00 94.94 94 ASN A O 1
ATOM 689 N N . ALA A 1 95 ? 7.034 6.470 -34.558 1.00 94.62 95 ALA A N 1
ATOM 690 C CA . ALA A 1 95 ? 7.291 5.243 -33.806 1.00 94.62 95 ALA A CA 1
ATOM 691 C C . ALA A 1 95 ? 8.515 5.384 -32.883 1.00 94.62 95 ALA A C 1
ATOM 693 O O . ALA A 1 95 ? 8.449 5.002 -31.715 1.00 94.62 95 ALA A O 1
ATOM 694 N N . TYR A 1 96 ? 9.599 5.992 -33.374 1.00 95.88 96 TYR A N 1
ATOM 695 C CA . TYR A 1 96 ? 10.784 6.290 -32.569 1.00 95.88 96 TYR A CA 1
ATOM 696 C C . TYR A 1 96 ? 10.467 7.260 -31.419 1.00 95.88 96 TYR A C 1
ATOM 698 O O . TYR A 1 96 ? 10.832 6.997 -30.275 1.00 95.88 96 TYR A O 1
ATOM 706 N N . ALA A 1 97 ? 9.731 8.345 -31.682 1.00 96.12 97 ALA A N 1
ATOM 707 C CA . ALA A 1 97 ? 9.331 9.306 -30.651 1.00 96.12 97 ALA A CA 1
ATOM 708 C C . ALA A 1 97 ? 8.477 8.661 -29.540 1.00 96.12 97 ALA A C 1
ATOM 710 O O . ALA A 1 97 ? 8.673 8.946 -28.351 1.00 96.12 97 ALA A O 1
ATOM 711 N N . ASN A 1 98 ? 7.575 7.747 -29.912 1.00 94.88 98 ASN A N 1
ATOM 712 C CA . ASN A 1 98 ? 6.798 6.959 -28.957 1.00 94.88 98 ASN A CA 1
ATOM 713 C C . ASN A 1 98 ? 7.708 6.046 -28.123 1.00 94.88 98 ASN A C 1
ATOM 715 O O . ASN A 1 98 ? 7.637 6.086 -26.896 1.00 94.88 98 ASN A O 1
ATOM 719 N N . ALA A 1 99 ? 8.626 5.312 -28.762 1.00 96.12 99 ALA A N 1
ATOM 720 C CA . ALA A 1 99 ? 9.563 4.425 -28.071 1.00 96.12 99 ALA A CA 1
ATOM 721 C C . ALA A 1 99 ? 10.472 5.178 -27.079 1.00 96.12 99 ALA A C 1
ATOM 723 O O . ALA A 1 99 ? 10.672 4.719 -25.955 1.00 96.12 99 ALA A O 1
ATOM 724 N N . VAL A 1 100 ? 10.966 6.368 -27.447 1.00 96.62 100 VAL A N 1
ATOM 725 C CA . VAL A 1 100 ? 11.71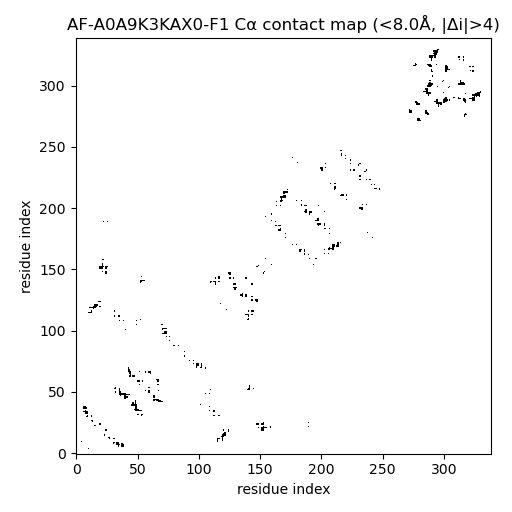3 7.263 -26.541 1.00 96.62 100 VAL A CA 1
ATOM 726 C C . VAL A 1 100 ? 10.871 7.655 -25.334 1.00 96.62 100 VAL A C 1
ATOM 728 O O . VAL A 1 100 ? 11.359 7.607 -24.204 1.00 96.62 100 VAL A O 1
ATOM 731 N N . THR A 1 101 ? 9.608 8.017 -25.555 1.00 95.56 101 THR A N 1
ATOM 732 C CA . THR A 1 101 ? 8.700 8.424 -24.478 1.00 95.56 101 THR A CA 1
ATOM 733 C C . THR A 1 101 ? 8.420 7.272 -23.514 1.00 95.56 101 THR A C 1
ATOM 735 O O . THR A 1 101 ? 8.524 7.454 -22.301 1.00 95.56 101 THR A O 1
ATOM 738 N N . GLU A 1 102 ? 8.111 6.083 -24.030 1.00 95.12 102 GLU A N 1
ATOM 739 C CA . GLU A 1 102 ? 7.825 4.896 -23.218 1.00 95.12 102 GLU A CA 1
ATOM 740 C C . GLU A 1 102 ? 9.055 4.423 -22.439 1.00 95.12 102 GLU A C 1
ATOM 742 O O . GLU A 1 102 ? 8.958 4.146 -21.243 1.00 95.12 102 GLU A O 1
ATOM 747 N N . TYR A 1 103 ? 10.225 4.386 -23.083 1.00 97.06 103 TYR A N 1
ATOM 748 C CA . TYR A 1 103 ? 11.483 4.031 -22.428 1.00 97.06 103 TYR A CA 1
ATOM 749 C C . TYR A 1 103 ? 11.843 5.021 -21.315 1.00 97.06 103 TYR A C 1
ATOM 751 O O . TYR A 1 103 ? 12.174 4.616 -20.196 1.00 97.06 103 TYR A O 1
ATOM 759 N N . ALA A 1 104 ? 11.736 6.326 -21.586 1.00 96.44 104 ALA A N 1
ATOM 760 C CA . ALA A 1 104 ? 12.005 7.359 -20.593 1.00 96.44 104 ALA A CA 1
ATOM 761 C C . ALA A 1 104 ? 11.036 7.274 -19.405 1.00 96.44 104 ALA A C 1
ATOM 763 O O . ALA A 1 104 ? 11.475 7.382 -18.257 1.00 96.44 104 ALA A O 1
ATOM 764 N N . LEU A 1 105 ? 9.742 7.040 -19.663 1.00 95.88 105 LEU A N 1
ATOM 765 C CA . LEU A 1 105 ? 8.737 6.861 -18.616 1.00 95.88 105 LEU A CA 1
ATOM 766 C C . LEU A 1 105 ? 9.060 5.640 -17.750 1.00 95.88 105 LEU A C 1
ATOM 768 O O . LEU A 1 105 ? 9.158 5.780 -16.535 1.00 95.88 105 LEU A O 1
ATOM 772 N N . HIS A 1 106 ? 9.329 4.486 -18.364 1.00 96.50 106 HIS A N 1
ATOM 773 C CA . HIS A 1 106 ? 9.710 3.266 -17.653 1.00 96.50 106 HIS A CA 1
ATOM 774 C C . HIS A 1 106 ? 10.930 3.488 -16.744 1.00 96.50 106 HIS A C 1
ATOM 776 O O . HIS A 1 106 ? 10.869 3.218 -15.543 1.00 96.50 106 HIS A O 1
ATOM 782 N N . LYS A 1 107 ? 12.030 4.040 -17.280 1.00 96.75 107 LYS A N 1
ATOM 783 C CA . LYS A 1 107 ? 13.253 4.288 -16.495 1.00 96.75 107 LYS A CA 1
ATOM 784 C C . LYS A 1 107 ? 13.018 5.282 -15.364 1.00 96.75 107 LYS A C 1
ATOM 786 O O . LYS A 1 107 ? 13.592 5.118 -14.288 1.00 96.75 107 LYS A O 1
ATOM 791 N N . LYS A 1 108 ? 12.200 6.309 -15.594 1.00 96.06 108 LYS A N 1
ATOM 792 C CA . LYS A 1 108 ? 11.883 7.311 -14.578 1.00 96.06 108 LYS A CA 1
ATOM 793 C C . LYS A 1 108 ? 11.035 6.725 -13.453 1.00 96.06 108 LYS A C 1
ATOM 795 O O . LYS A 1 108 ? 11.378 6.929 -12.292 1.00 96.06 108 LYS A O 1
ATOM 800 N N . THR A 1 109 ? 9.991 5.969 -13.782 1.00 96.19 109 THR A N 1
ATOM 801 C CA . THR A 1 109 ? 9.137 5.296 -12.794 1.00 96.19 109 THR A CA 1
ATOM 802 C C . THR A 1 109 ? 9.936 4.285 -11.980 1.00 96.19 109 THR A C 1
ATOM 804 O O . THR A 1 109 ? 9.855 4.293 -10.758 1.00 96.19 109 THR A O 1
ATOM 807 N N . MET A 1 110 ? 10.787 3.484 -12.629 1.00 97.25 110 MET A N 1
ATOM 808 C CA . MET A 1 110 ? 11.670 2.531 -11.952 1.00 97.25 110 MET A CA 1
ATOM 809 C C . MET A 1 110 ? 12.568 3.215 -10.911 1.00 97.25 110 MET A C 1
ATOM 811 O O . MET A 1 110 ? 12.630 2.768 -9.769 1.00 97.25 110 MET A O 1
ATOM 815 N N . LYS A 1 111 ? 13.216 4.330 -11.278 1.00 97.00 111 LYS A N 1
ATOM 816 C CA . LYS A 1 111 ? 14.059 5.106 -10.353 1.00 97.00 111 LYS A CA 1
ATOM 817 C C . LYS A 1 111 ? 13.255 5.734 -9.214 1.00 97.00 111 LYS A C 1
ATOM 819 O O . LYS A 1 111 ? 13.706 5.714 -8.076 1.00 97.00 111 LYS A O 1
ATOM 824 N N . ALA A 1 112 ? 12.075 6.278 -9.511 1.00 96.75 112 ALA A N 1
ATOM 825 C CA . ALA A 1 112 ? 11.218 6.889 -8.500 1.00 96.75 112 ALA A CA 1
ATOM 826 C C . ALA A 1 112 ? 10.754 5.866 -7.450 1.00 96.75 112 ALA A C 1
ATOM 828 O O . ALA A 1 112 ? 10.874 6.127 -6.257 1.00 96.75 112 ALA A O 1
ATOM 829 N N . LEU A 1 113 ? 10.302 4.685 -7.885 1.00 97.81 113 LEU A N 1
ATOM 830 C CA . LEU A 1 113 ? 9.887 3.607 -6.983 1.00 97.81 113 LEU A CA 1
ATOM 831 C C . LEU A 1 113 ? 11.061 3.091 -6.138 1.00 97.81 113 LEU A C 1
ATOM 833 O O . LEU A 1 113 ? 10.896 2.885 -4.939 1.00 97.81 113 LEU A O 1
ATOM 837 N N . LEU A 1 114 ? 12.251 2.939 -6.734 1.00 98.38 114 LEU A N 1
ATOM 838 C CA . LEU A 1 114 ? 13.457 2.563 -5.990 1.00 98.38 114 LEU A CA 1
ATOM 839 C C . LEU A 1 114 ? 13.786 3.596 -4.905 1.00 98.38 114 LEU A C 1
ATOM 841 O O . LEU A 1 114 ? 13.980 3.228 -3.753 1.00 98.38 114 LEU A O 1
ATOM 845 N N . HIS A 1 115 ? 13.803 4.886 -5.247 1.00 97.44 115 HIS A N 1
ATOM 846 C CA . HIS A 1 115 ? 14.081 5.947 -4.277 1.00 97.44 115 HIS A CA 1
ATOM 847 C C . HIS A 1 115 ? 13.060 5.990 -3.139 1.00 97.44 115 HIS A C 1
ATOM 849 O O . HIS A 1 115 ? 13.448 6.196 -1.994 1.00 97.44 115 HIS A O 1
ATOM 855 N N . GLN A 1 116 ? 11.774 5.780 -3.430 1.00 97.81 116 GLN A N 1
ATOM 856 C CA . GLN A 1 116 ? 10.745 5.719 -2.393 1.00 97.81 116 GLN A CA 1
ATOM 857 C C . GLN A 1 116 ? 10.985 4.557 -1.420 1.00 97.81 116 GLN A C 1
ATOM 859 O O . GLN A 1 116 ? 10.866 4.754 -0.216 1.00 97.81 116 GLN A O 1
ATOM 864 N N . LEU A 1 117 ? 11.359 3.372 -1.920 1.00 98.44 117 LEU A N 1
ATOM 865 C CA . LEU A 1 117 ? 11.682 2.214 -1.078 1.00 98.44 117 LEU A CA 1
ATOM 866 C C . LEU A 1 117 ? 12.926 2.461 -0.213 1.00 98.44 117 LEU A C 1
ATOM 868 O O . LEU A 1 117 ? 12.874 2.226 0.991 1.00 98.44 117 LEU A O 1
ATOM 872 N N . LEU A 1 118 ? 14.005 2.984 -0.806 1.00 98.00 118 LEU A N 1
ATOM 873 C CA . LEU A 1 118 ? 15.237 3.334 -0.086 1.00 98.00 118 LEU A CA 1
ATOM 874 C C . LEU A 1 118 ? 14.990 4.402 0.991 1.00 98.00 118 LEU A C 1
ATOM 876 O O . LEU A 1 118 ? 15.588 4.362 2.054 1.00 98.00 118 LEU A O 1
ATOM 880 N N . ALA A 1 119 ? 14.100 5.365 0.736 1.00 97.75 119 ALA A N 1
ATOM 881 C CA . ALA A 1 119 ? 13.766 6.400 1.713 1.00 97.75 119 ALA A CA 1
ATOM 882 C C . ALA A 1 119 ? 12.841 5.900 2.837 1.00 97.75 119 ALA A C 1
ATOM 884 O O . ALA A 1 119 ? 12.805 6.498 3.912 1.00 97.75 119 ALA A O 1
ATOM 885 N N . ALA A 1 120 ? 12.062 4.846 2.586 1.00 98.12 120 ALA A N 1
ATOM 886 C CA . ALA A 1 120 ? 11.074 4.334 3.531 1.00 98.12 120 ALA A CA 1
ATOM 887 C C . ALA A 1 120 ? 11.662 3.383 4.577 1.00 98.12 120 ALA A C 1
ATOM 889 O O . ALA A 1 120 ? 11.030 3.175 5.610 1.00 98.12 120 ALA A O 1
ATOM 890 N N . VAL A 1 121 ? 12.825 2.786 4.314 1.00 98.25 121 VAL A N 1
ATOM 891 C CA . VAL A 1 121 ? 13.436 1.758 5.166 1.00 98.25 121 VAL A CA 1
ATOM 892 C C . VAL A 1 121 ? 14.851 2.185 5.538 1.00 98.25 121 VAL A C 1
ATOM 894 O O . VAL A 1 121 ? 15.545 2.811 4.747 1.00 98.25 121 VAL A O 1
ATOM 897 N N . GLU A 1 122 ? 15.296 1.871 6.750 1.00 97.75 122 GLU A N 1
ATOM 898 C CA . GLU A 1 122 ? 16.678 2.142 7.154 1.00 97.75 122 GLU A CA 1
ATOM 899 C C . GLU A 1 122 ? 17.664 1.239 6.373 1.00 97.75 122 GLU A C 1
ATOM 901 O O . GLU A 1 122 ? 17.391 0.040 6.235 1.00 97.75 122 GLU A O 1
ATOM 906 N N . PRO A 1 123 ? 18.822 1.761 5.908 1.00 97.12 123 PRO A N 1
ATOM 907 C CA . PRO A 1 123 ? 19.774 1.008 5.085 1.00 97.12 123 PRO A CA 1
ATOM 908 C C . PRO A 1 123 ? 20.215 -0.336 5.653 1.00 97.12 123 PRO A C 1
ATOM 910 O O . PRO A 1 123 ? 20.338 -1.291 4.898 1.00 97.12 123 PRO A O 1
ATOM 913 N N . THR A 1 124 ? 20.350 -0.464 6.974 1.00 97.62 124 THR A N 1
ATOM 914 C CA . THR A 1 124 ? 20.759 -1.711 7.643 1.00 97.62 124 THR A CA 1
ATOM 915 C C . THR A 1 124 ? 19.897 -2.928 7.276 1.00 97.62 124 THR A C 1
ATOM 917 O O . THR A 1 124 ? 20.346 -4.059 7.423 1.00 97.62 124 THR A O 1
ATOM 920 N N . TYR A 1 125 ? 18.673 -2.728 6.774 1.00 98.25 125 TYR A N 1
ATOM 921 C CA . TYR A 1 125 ? 17.782 -3.818 6.360 1.00 98.25 125 TYR A CA 1
ATOM 922 C C . TYR A 1 125 ? 17.875 -4.188 4.872 1.00 98.25 125 TYR A C 1
ATOM 924 O O . TYR A 1 125 ? 17.178 -5.105 4.438 1.00 98.25 125 TYR A O 1
ATOM 932 N N . TYR A 1 126 ? 18.704 -3.499 4.084 1.00 97.75 126 TYR A N 1
ATOM 933 C CA . TYR A 1 126 ? 18.909 -3.791 2.661 1.00 97.75 126 TYR A CA 1
ATOM 934 C C . TYR A 1 126 ? 20.324 -3.497 2.132 1.00 97.75 126 TYR A C 1
ATOM 936 O O . TYR A 1 126 ? 20.566 -3.695 0.944 1.00 97.75 126 TYR A O 1
ATOM 944 N N . GLU A 1 127 ? 21.251 -3.015 2.964 1.00 97.12 127 GLU A N 1
ATOM 945 C CA . GLU A 1 127 ? 22.592 -2.570 2.550 1.00 97.12 127 GLU A CA 1
ATOM 946 C C . GLU A 1 127 ? 23.433 -3.675 1.906 1.00 97.12 127 GLU A C 1
ATOM 948 O O . GLU A 1 127 ? 24.320 -3.397 1.107 1.00 97.12 127 GLU A O 1
ATOM 953 N N . GLU A 1 128 ? 23.108 -4.942 2.157 1.00 97.12 128 GLU A N 1
ATOM 954 C CA . GLU A 1 128 ? 23.733 -6.077 1.471 1.00 97.12 128 GLU A CA 1
ATOM 955 C C . GLU A 1 128 ? 23.461 -6.116 -0.042 1.00 97.12 128 GLU A C 1
ATOM 957 O O . GLU A 1 128 ? 24.183 -6.780 -0.783 1.00 97.12 128 GLU A O 1
ATOM 962 N N . LEU A 1 129 ? 22.430 -5.402 -0.510 1.00 97.94 129 LEU A N 1
ATOM 963 C CA . LEU A 1 129 ? 22.114 -5.251 -1.930 1.00 97.94 129 LEU A CA 1
ATOM 964 C C . LEU A 1 129 ? 22.934 -4.142 -2.605 1.00 97.94 129 LEU A C 1
ATOM 966 O O . LEU A 1 129 ? 22.764 -3.908 -3.803 1.00 97.94 129 LEU A O 1
ATOM 970 N N . GLU A 1 130 ? 23.762 -3.415 -1.854 1.00 97.62 130 GLU A N 1
ATOM 971 C CA . GLU A 1 130 ? 24.575 -2.326 -2.381 1.00 97.62 130 GLU A CA 1
ATOM 972 C C . GLU A 1 130 ? 25.740 -2.853 -3.225 1.00 97.62 130 GLU A C 1
ATOM 974 O O . GLU A 1 130 ? 26.551 -3.663 -2.773 1.00 97.62 130 GLU A O 1
ATOM 979 N N . ASP A 1 131 ? 25.870 -2.347 -4.454 1.00 97.31 131 ASP A N 1
ATOM 980 C CA . ASP A 1 131 ? 27.092 -2.540 -5.226 1.00 97.31 131 ASP A CA 1
ATOM 981 C C . ASP A 1 131 ? 28.187 -1.602 -4.699 1.00 97.31 131 ASP A C 1
ATOM 983 O O . ASP A 1 131 ? 28.008 -0.387 -4.633 1.00 97.31 131 ASP A O 1
ATOM 987 N N . LEU A 1 132 ? 29.362 -2.144 -4.372 1.00 95.44 132 LEU A N 1
ATOM 988 C CA . LEU A 1 132 ? 30.456 -1.366 -3.774 1.00 95.44 132 LEU A CA 1
ATOM 989 C C . LEU A 1 132 ? 31.023 -0.260 -4.687 1.00 95.44 132 LEU A C 1
ATOM 991 O O . LEU A 1 132 ? 31.732 0.623 -4.208 1.00 95.44 132 LEU A O 1
ATOM 995 N N . THR A 1 133 ? 30.764 -0.317 -5.996 1.00 96.88 133 THR A N 1
ATOM 996 C CA . THR A 1 133 ? 31.250 0.658 -6.984 1.00 96.88 133 THR A CA 1
ATOM 997 C C . THR A 1 133 ? 30.162 1.651 -7.383 1.00 96.88 133 THR A C 1
ATOM 999 O O . THR A 1 133 ? 30.434 2.843 -7.534 1.00 96.88 133 THR A O 1
ATOM 1002 N N . PHE A 1 134 ? 28.936 1.168 -7.573 1.00 95.31 134 PHE A N 1
ATOM 1003 C CA . PHE A 1 134 ? 27.828 1.928 -8.153 1.00 95.31 134 PHE A CA 1
ATOM 1004 C C . PHE A 1 134 ? 26.691 2.213 -7.160 1.00 95.31 134 PHE A C 1
ATOM 1006 O O . PHE A 1 134 ? 25.694 2.845 -7.527 1.00 95.31 134 PHE A O 1
ATOM 1013 N N . GLY A 1 135 ? 26.823 1.778 -5.907 1.00 96.38 135 GLY A N 1
ATOM 1014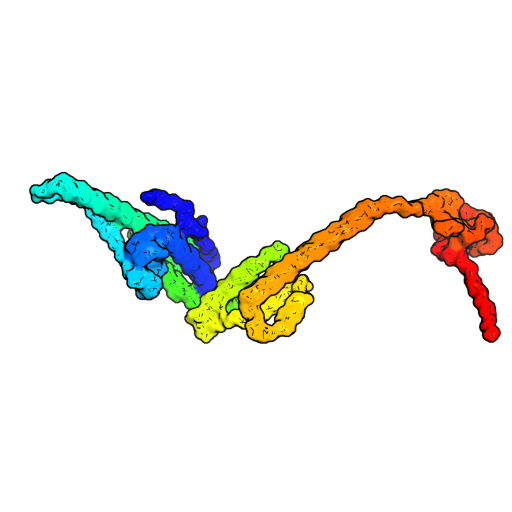 C CA . GLY A 1 135 ? 25.777 1.866 -4.897 1.00 96.38 135 GLY A CA 1
ATOM 1015 C C . GLY A 1 135 ? 24.521 1.117 -5.345 1.00 96.38 135 GLY A C 1
ATOM 1016 O O . GLY A 1 135 ? 24.576 -0.002 -5.848 1.00 96.38 135 GLY A O 1
ATOM 1017 N N . TYR A 1 136 ? 23.365 1.769 -5.243 1.00 97.00 136 TYR A N 1
ATOM 1018 C CA . TYR A 1 136 ? 22.078 1.211 -5.680 1.00 97.00 136 TYR A CA 1
ATOM 1019 C C . TYR A 1 136 ? 21.698 1.578 -7.127 1.00 97.00 136 TYR A C 1
ATOM 1021 O O . TYR A 1 136 ? 20.539 1.425 -7.509 1.00 97.00 136 TYR A O 1
ATOM 1029 N N . ALA A 1 137 ? 22.624 2.104 -7.942 1.00 93.62 137 ALA A N 1
ATOM 1030 C CA . ALA A 1 137 ? 22.296 2.691 -9.250 1.00 93.62 137 ALA A CA 1
ATOM 1031 C C . ALA A 1 137 ? 21.619 1.715 -10.232 1.00 93.62 137 ALA A C 1
ATOM 1033 O O . ALA A 1 137 ? 20.741 2.131 -10.997 1.00 93.62 137 ALA A O 1
ATOM 1034 N N . ASP A 1 138 ? 22.004 0.437 -10.180 1.00 93.25 138 ASP A N 1
ATOM 1035 C CA . ASP A 1 138 ? 21.481 -0.632 -11.039 1.00 93.25 138 ASP A CA 1
ATOM 1036 C C . ASP A 1 138 ? 20.514 -1.579 -10.307 1.00 93.25 138 ASP A C 1
ATOM 1038 O O . ASP A 1 138 ? 20.011 -2.538 -10.899 1.00 93.25 138 ASP A O 1
ATOM 1042 N N . LEU A 1 139 ? 20.197 -1.302 -9.036 1.00 97.56 139 LEU A N 1
ATOM 1043 C CA . LEU A 1 139 ? 19.266 -2.116 -8.263 1.00 97.56 139 LEU A CA 1
ATOM 1044 C C . LEU A 1 139 ? 17.837 -1.929 -8.787 1.00 97.56 139 LEU A C 1
ATOM 1046 O O . LEU A 1 139 ? 17.295 -0.824 -8.821 1.00 97.56 139 LEU A O 1
ATOM 1050 N N . ALA A 1 140 ? 17.190 -3.023 -9.184 1.00 97.81 140 ALA A N 1
ATOM 1051 C CA . ALA A 1 140 ? 15.786 -2.976 -9.565 1.00 97.81 140 ALA A CA 1
ATOM 1052 C C . ALA A 1 140 ? 14.893 -2.823 -8.314 1.00 97.81 140 ALA A C 1
ATOM 1054 O O . ALA A 1 140 ? 15.123 -3.509 -7.314 1.00 97.81 140 ALA A O 1
ATOM 1055 N N . PRO A 1 141 ? 13.825 -2.001 -8.363 1.00 98.44 141 PRO A N 1
ATOM 1056 C CA . PRO A 1 141 ? 12.911 -1.833 -7.232 1.00 98.44 141 PRO A CA 1
ATOM 1057 C C . PRO A 1 141 ? 12.247 -3.150 -6.804 1.00 98.44 141 PRO A C 1
ATOM 1059 O O . PRO A 1 141 ? 12.097 -3.386 -5.608 1.00 98.44 141 PRO A O 1
ATOM 1062 N N . LEU A 1 142 ? 11.917 -4.044 -7.747 1.00 98.56 142 LEU A N 1
ATOM 1063 C CA . LEU A 1 142 ? 11.412 -5.384 -7.430 1.00 98.56 142 LEU A CA 1
ATOM 1064 C C . LEU A 1 142 ? 12.417 -6.208 -6.617 1.00 98.56 142 LEU A C 1
ATOM 1066 O O . LEU A 1 142 ? 11.993 -6.924 -5.718 1.00 98.56 142 LEU A O 1
ATOM 1070 N N . THR A 1 143 ? 13.720 -6.111 -6.895 1.00 98.56 143 THR A N 1
ATOM 1071 C CA . THR A 1 143 ? 14.751 -6.850 -6.150 1.00 98.56 143 THR A CA 1
ATOM 1072 C C . THR A 1 143 ? 14.790 -6.395 -4.696 1.00 98.56 143 THR A C 1
ATOM 1074 O O . THR A 1 143 ? 14.632 -7.222 -3.801 1.00 98.56 143 THR A O 1
ATOM 1077 N N . LEU A 1 144 ? 14.895 -5.081 -4.461 1.00 98.56 144 LEU A N 1
ATOM 1078 C CA . LEU A 1 144 ? 14.850 -4.503 -3.113 1.00 98.56 144 LEU A CA 1
ATOM 1079 C C . LEU A 1 144 ? 13.557 -4.879 -2.383 1.00 98.56 144 LEU A C 1
ATOM 1081 O O . LEU A 1 144 ? 13.563 -5.286 -1.227 1.00 98.56 144 LEU A O 1
ATOM 1085 N N . PHE A 1 145 ? 12.423 -4.760 -3.063 1.00 98.56 145 PHE A N 1
ATOM 1086 C CA . PHE A 1 145 ? 11.139 -5.036 -2.445 1.00 98.56 145 PHE A CA 1
ATOM 1087 C C . PHE A 1 145 ? 10.928 -6.529 -2.149 1.00 98.56 145 PHE A C 1
ATOM 1089 O O . PHE A 1 145 ? 10.369 -6.882 -1.113 1.00 98.56 145 PHE A O 1
ATOM 1096 N N . THR A 1 146 ? 11.417 -7.415 -3.018 1.00 98.44 146 THR A N 1
ATOM 1097 C CA . THR A 1 146 ? 11.393 -8.869 -2.797 1.00 98.44 146 THR A CA 1
ATOM 1098 C C . THR A 1 146 ? 12.269 -9.256 -1.613 1.00 98.44 146 THR A C 1
ATOM 1100 O O . THR A 1 146 ? 11.836 -10.064 -0.793 1.00 98.44 146 THR A O 1
ATOM 1103 N N . HIS A 1 147 ? 13.446 -8.640 -1.482 1.00 98.38 147 HIS A N 1
ATOM 1104 C CA . HIS A 1 147 ? 14.315 -8.789 -0.314 1.00 98.38 147 HIS A CA 1
ATOM 1105 C C . HIS A 1 147 ? 13.573 -8.462 0.983 1.00 98.38 147 HIS A C 1
ATOM 1107 O O . HIS A 1 147 ? 13.418 -9.316 1.852 1.00 98.38 147 HIS A O 1
ATOM 1113 N N . LEU A 1 148 ? 12.982 -7.265 1.056 1.00 98.31 148 LEU A N 1
ATOM 1114 C CA . LEU A 1 148 ? 12.225 -6.817 2.227 1.00 98.31 148 LEU A CA 1
ATOM 1115 C C . LEU A 1 148 ? 11.055 -7.752 2.569 1.00 98.31 148 LEU A C 1
ATOM 1117 O O . LEU A 1 148 ? 10.803 -8.039 3.741 1.00 98.31 148 LEU A O 1
ATOM 1121 N N . LYS A 1 149 ? 10.342 -8.253 1.553 1.00 97.31 149 LYS A N 1
ATOM 1122 C CA . LYS A 1 149 ? 9.258 -9.224 1.744 1.00 97.31 149 LYS A CA 1
ATOM 1123 C C . LYS A 1 149 ? 9.751 -10.575 2.251 1.00 97.31 149 LYS A C 1
ATOM 1125 O O . LYS A 1 149 ? 9.063 -11.185 3.061 1.00 97.31 149 LYS A O 1
ATOM 1130 N N . THR A 1 150 ? 10.898 -11.036 1.775 1.00 96.62 150 THR A N 1
ATOM 1131 C CA . THR A 1 150 ? 11.427 -12.361 2.112 1.00 96.62 150 THR A CA 1
ATOM 1132 C C . THR A 1 150 ? 11.981 -12.371 3.533 1.00 96.62 150 THR A C 1
ATOM 1134 O O . THR A 1 150 ? 11.579 -13.207 4.339 1.00 96.62 150 THR A O 1
ATOM 1137 N N . GLU A 1 151 ? 12.811 -11.384 3.870 1.00 96.75 151 GLU A N 1
ATOM 1138 C CA . GLU A 1 151 ? 13.499 -11.320 5.163 1.00 96.75 151 GLU A CA 1
ATOM 1139 C C . GLU A 1 151 ? 12.594 -10.849 6.311 1.00 96.75 151 GLU A C 1
ATOM 1141 O O . GLU A 1 151 ? 12.750 -11.282 7.454 1.00 96.75 151 GLU A O 1
ATOM 1146 N N . TYR A 1 152 ? 11.624 -9.971 6.025 1.00 96.31 152 TYR A N 1
ATOM 1147 C CA . TYR A 1 152 ? 10.832 -9.301 7.068 1.00 96.31 152 TYR A CA 1
ATOM 1148 C C . TYR A 1 152 ? 9.315 -9.370 6.865 1.00 96.31 152 TYR A C 1
ATOM 1150 O O . TYR A 1 152 ? 8.555 -8.956 7.740 1.00 96.31 152 TYR A O 1
ATOM 1158 N N . GLY A 1 153 ? 8.851 -9.863 5.715 1.00 94.56 153 GLY A N 1
ATOM 1159 C CA . GLY A 1 153 ? 7.430 -9.914 5.366 1.00 94.56 153 GLY A CA 1
ATOM 1160 C C . GLY A 1 153 ? 6.714 -11.203 5.763 1.00 94.56 153 GLY A C 1
ATOM 1161 O O . GLY A 1 153 ? 5.492 -11.263 5.634 1.00 94.56 153 GLY A O 1
ATOM 1162 N N . THR A 1 154 ? 7.435 -12.225 6.234 1.00 93.56 154 THR A N 1
ATOM 1163 C CA . THR A 1 154 ? 6.829 -13.495 6.662 1.00 93.56 154 THR A CA 1
ATOM 1164 C C . THR A 1 154 ? 5.923 -13.259 7.868 1.00 93.56 154 THR A C 1
ATOM 1166 O O . THR A 1 154 ? 6.385 -12.832 8.922 1.00 93.56 154 THR A O 1
ATOM 1169 N N . ILE A 1 155 ? 4.630 -13.540 7.705 1.00 94.31 155 ILE A N 1
ATOM 1170 C CA . ILE A 1 155 ? 3.636 -13.394 8.770 1.00 94.31 155 ILE A CA 1
ATOM 1171 C C . ILE A 1 155 ? 3.785 -14.561 9.747 1.00 94.31 155 ILE A C 1
ATOM 1173 O O . ILE A 1 155 ? 3.684 -15.723 9.355 1.00 94.31 155 ILE A O 1
ATOM 1177 N N . THR A 1 156 ? 4.013 -14.237 11.015 1.00 92.56 156 THR A N 1
ATOM 1178 C CA . THR A 1 156 ? 4.141 -15.207 12.109 1.00 92.56 156 THR A CA 1
ATOM 1179 C C . THR A 1 156 ? 2.835 -15.361 12.896 1.00 92.56 156 THR A C 1
ATOM 1181 O O . THR A 1 156 ? 1.927 -14.534 12.789 1.00 92.56 156 THR A O 1
ATOM 1184 N N . ASP A 1 157 ? 2.738 -16.392 13.740 1.00 92.75 157 ASP A N 1
ATOM 1185 C CA . ASP A 1 157 ? 1.590 -16.564 14.644 1.00 92.75 157 ASP A CA 1
ATOM 1186 C C . ASP A 1 157 ? 1.436 -15.373 15.608 1.00 92.75 157 ASP A C 1
ATOM 1188 O O . ASP A 1 157 ? 0.320 -14.907 15.853 1.00 92.75 157 ASP A O 1
ATOM 1192 N N . ASP A 1 158 ? 2.553 -14.821 16.093 1.00 93.31 158 ASP A N 1
ATOM 1193 C CA . ASP A 1 158 ? 2.561 -13.625 16.942 1.00 93.31 158 ASP A CA 1
ATOM 1194 C C . ASP A 1 158 ? 2.000 -12.402 16.198 1.00 93.31 158 ASP A C 1
ATOM 1196 O O . ASP A 1 158 ? 1.228 -11.626 16.771 1.00 93.31 158 ASP A O 1
ATOM 1200 N N . ASP A 1 159 ? 2.298 -12.259 14.902 1.00 93.44 159 ASP A N 1
ATOM 1201 C CA . ASP A 1 159 ? 1.729 -11.194 14.069 1.00 93.44 159 ASP A CA 1
ATOM 1202 C C . ASP A 1 159 ? 0.218 -11.359 13.889 1.00 93.44 159 ASP A C 1
ATOM 1204 O O . ASP A 1 159 ? -0.524 -10.375 13.921 1.00 93.44 159 ASP A O 1
ATOM 1208 N N . LEU A 1 160 ? -0.271 -12.592 13.736 1.00 93.06 160 LEU A N 1
ATOM 1209 C CA . LEU A 1 160 ? -1.705 -12.873 13.637 1.00 93.06 160 LEU A CA 1
ATOM 1210 C C . LEU A 1 160 ? -2.433 -12.556 14.946 1.00 93.06 160 LEU A C 1
ATOM 1212 O O . LEU A 1 160 ? -3.530 -11.982 14.928 1.00 93.06 160 LEU A O 1
ATOM 1216 N N . VAL A 1 161 ? -1.820 -12.870 16.088 1.00 94.12 161 VAL A N 1
ATOM 1217 C CA . VAL A 1 161 ? -2.328 -12.484 17.411 1.00 94.12 161 VAL A CA 1
ATOM 1218 C C . VAL A 1 161 ? -2.349 -10.960 17.554 1.00 94.12 161 VAL A C 1
ATOM 1220 O O . VAL A 1 161 ? -3.387 -10.394 17.914 1.00 94.12 161 VAL A O 1
ATOM 1223 N N . ALA A 1 162 ? -1.255 -10.275 17.210 1.00 94.25 162 ALA A N 1
ATOM 1224 C CA . ALA A 1 162 ? -1.175 -8.816 17.246 1.00 94.25 162 ALA A CA 1
ATOM 1225 C C . ALA A 1 162 ? -2.207 -8.164 16.308 1.00 94.25 162 ALA A C 1
ATOM 1227 O O . ALA A 1 162 ? -2.884 -7.205 16.687 1.00 94.25 162 ALA A O 1
ATOM 1228 N N . ASN A 1 163 ? -2.402 -8.718 15.111 1.00 95.12 163 ASN A N 1
ATOM 1229 C CA . ASN A 1 163 ? -3.400 -8.264 14.150 1.00 95.12 163 ASN A CA 1
ATOM 1230 C C . ASN A 1 163 ? -4.827 -8.390 14.709 1.00 95.12 163 ASN A C 1
ATOM 1232 O O . ASN A 1 163 ? -5.617 -7.449 14.620 1.00 95.12 163 ASN A O 1
ATOM 1236 N N . ARG A 1 164 ? -5.159 -9.504 15.375 1.00 94.56 164 ARG A N 1
ATOM 1237 C CA . ARG A 1 164 ? -6.454 -9.668 16.061 1.00 94.56 164 ARG A CA 1
ATOM 1238 C C . ARG A 1 164 ? -6.634 -8.689 17.214 1.00 94.56 164 ARG A C 1
ATOM 1240 O O . ARG A 1 164 ? -7.732 -8.160 17.392 1.00 94.56 164 ARG A O 1
ATOM 1247 N N . ALA A 1 165 ? -5.574 -8.390 17.961 1.00 94.88 165 ALA A N 1
ATOM 1248 C CA . ALA A 1 165 ? -5.622 -7.411 19.045 1.00 94.88 165 ALA A CA 1
ATOM 1249 C C . ALA A 1 165 ? -5.989 -5.996 18.550 1.00 94.88 165 ALA A C 1
ATOM 1251 O O . ALA A 1 165 ? -6.672 -5.250 19.257 1.00 94.88 165 ALA A O 1
ATOM 1252 N N . LYS A 1 166 ? -5.653 -5.638 17.300 1.00 95.12 166 LYS A N 1
ATOM 1253 C CA . LYS A 1 166 ? -6.095 -4.369 16.686 1.00 95.12 166 LYS A CA 1
ATOM 1254 C C . LYS A 1 166 ? -7.620 -4.265 16.619 1.00 95.12 166 LYS A C 1
ATOM 1256 O O . LYS A 1 166 ? -8.175 -3.186 16.821 1.00 95.12 166 LYS A O 1
ATOM 1261 N N . LEU A 1 167 ? -8.328 -5.370 16.382 1.00 94.94 167 LEU A N 1
ATOM 1262 C CA . LEU A 1 167 ? -9.796 -5.382 16.319 1.00 94.94 167 LEU A CA 1
ATOM 1263 C C . LEU A 1 167 ? -10.437 -5.109 17.685 1.00 94.94 167 LEU A C 1
ATOM 1265 O O . LEU A 1 167 ? -11.480 -4.464 17.742 1.00 94.94 167 LEU A O 1
ATOM 1269 N N . LEU A 1 168 ? -9.772 -5.522 18.768 1.00 92.88 168 LEU A N 1
ATOM 1270 C CA . LEU A 1 168 ? -10.181 -5.270 20.154 1.00 92.88 168 LEU A CA 1
ATOM 1271 C C . LEU A 1 168 ? -9.896 -3.837 20.624 1.00 92.88 168 LEU A C 1
ATOM 1273 O O . LEU A 1 168 ? -10.362 -3.441 21.690 1.00 92.88 168 LEU A O 1
ATOM 1277 N N . THR A 1 169 ? -9.129 -3.055 19.859 1.00 91.50 169 THR A N 1
ATOM 1278 C CA . THR A 1 169 ? -8.747 -1.699 20.262 1.00 91.50 169 THR A CA 1
ATOM 1279 C C . THR A 1 169 ? -9.982 -0.819 20.425 1.00 91.50 169 THR A C 1
ATOM 1281 O O . THR A 1 169 ? -10.773 -0.648 19.486 1.00 91.50 169 THR A O 1
ATOM 1284 N N . ASN A 1 170 ? -10.105 -0.226 21.615 1.00 90.44 170 ASN A N 1
ATOM 1285 C CA . ASN A 1 170 ? -11.194 0.673 21.971 1.00 90.44 170 ASN A CA 1
ATOM 1286 C C . ASN A 1 170 ? -11.311 1.787 20.930 1.00 90.44 170 ASN A C 1
ATOM 1288 O O . ASN A 1 170 ? -10.329 2.433 20.565 1.00 90.44 170 ASN A O 1
ATOM 1292 N N . TRP A 1 171 ? -12.526 2.011 20.445 1.00 91.44 171 TRP A N 1
ATOM 1293 C CA . TRP A 1 171 ? -12.795 3.151 19.581 1.00 91.44 171 TRP A CA 1
ATOM 1294 C C . TRP A 1 171 ? -12.985 4.408 20.435 1.00 91.44 171 TRP A C 1
ATOM 1296 O O . TRP A 1 171 ? -13.793 4.403 21.366 1.00 91.44 171 TRP A O 1
ATOM 1306 N N . ASN A 1 172 ? -12.253 5.475 20.107 1.00 89.50 172 ASN A N 1
ATOM 1307 C CA . ASN A 1 172 ? -12.453 6.796 20.688 1.00 89.50 172 ASN A CA 1
ATOM 1308 C C . ASN A 1 172 ? -13.714 7.441 20.076 1.00 89.50 172 ASN A C 1
ATOM 1310 O O . ASN A 1 172 ? -13.749 7.637 18.862 1.00 89.50 172 ASN A O 1
ATOM 1314 N N . PRO A 1 173 ? -14.736 7.803 20.874 1.00 90.25 173 PRO A N 1
ATOM 1315 C CA . PRO A 1 173 ? -15.982 8.378 20.365 1.00 90.25 173 PRO A CA 1
ATOM 1316 C C . PRO A 1 173 ? -15.867 9.708 19.609 1.00 90.25 173 PRO A C 1
ATOM 1318 O O . PRO A 1 173 ? -16.849 10.108 18.970 1.00 90.25 173 PRO A O 1
ATOM 1321 N N . ASP A 1 174 ? -14.722 10.384 19.709 1.00 88.94 174 ASP A N 1
ATOM 1322 C CA . ASP A 1 174 ? -14.415 11.609 18.966 1.00 88.94 174 ASP A CA 1
ATOM 1323 C C . ASP A 1 174 ? -13.846 11.318 17.565 1.00 88.94 174 ASP A C 1
ATOM 1325 O O . ASP A 1 174 ? -13.911 12.171 16.678 1.00 88.94 174 ASP A O 1
ATOM 1329 N N . ASP A 1 175 ? -13.365 10.094 17.326 1.00 90.69 175 ASP A N 1
ATOM 1330 C CA . ASP A 1 175 ? -12.841 9.682 16.029 1.00 90.69 175 ASP A CA 1
ATOM 1331 C C . ASP A 1 175 ? -13.963 9.206 15.091 1.00 90.69 175 ASP A C 1
ATOM 1333 O O . ASP A 1 175 ? -14.916 8.541 15.514 1.00 90.69 175 ASP A O 1
ATOM 1337 N N . PRO A 1 176 ? -13.849 9.434 13.772 1.00 92.25 176 PRO A N 1
ATOM 1338 C CA . PRO A 1 176 ? -14.781 8.865 12.807 1.00 92.25 176 PRO A CA 1
ATOM 1339 C C . PRO A 1 176 ? -14.809 7.328 12.857 1.00 92.25 176 PRO A C 1
ATOM 1341 O O . PRO A 1 176 ? -13.765 6.675 12.792 1.00 92.25 176 PRO A O 1
ATOM 1344 N N . LEU A 1 177 ? -16.008 6.727 12.847 1.00 93.81 177 LEU A N 1
ATOM 1345 C CA . LEU A 1 177 ? -16.177 5.263 12.758 1.00 93.81 177 LEU A CA 1
ATOM 1346 C C . LEU A 1 177 ? -15.576 4.651 11.479 1.00 93.81 177 LEU A C 1
ATOM 1348 O O . LEU A 1 177 ? -15.287 3.457 11.436 1.00 93.81 177 LEU A O 1
ATOM 1352 N N . THR A 1 178 ? -15.323 5.457 10.443 1.00 93.56 178 THR A N 1
ATOM 1353 C CA . THR A 1 178 ? -14.634 5.017 9.219 1.00 93.56 178 THR A CA 1
ATOM 1354 C C . THR A 1 178 ? -13.247 4.431 9.492 1.00 93.56 178 THR A C 1
ATOM 1356 O O . THR A 1 178 ? -12.801 3.559 8.738 1.00 93.56 178 THR A O 1
ATOM 1359 N N . THR A 1 179 ? -12.589 4.844 10.580 1.00 93.06 179 THR A N 1
ATOM 1360 C CA . THR A 1 179 ? -11.315 4.269 11.039 1.00 93.06 179 THR A CA 1
ATOM 1361 C C . THR A 1 179 ? -11.484 2.809 11.469 1.00 93.06 179 THR A C 1
ATOM 1363 O O . THR A 1 179 ? -10.690 1.958 11.073 1.00 93.06 179 THR A O 1
ATOM 1366 N N . VAL A 1 180 ? -12.578 2.479 12.163 1.00 95.88 180 VAL A N 1
ATOM 1367 C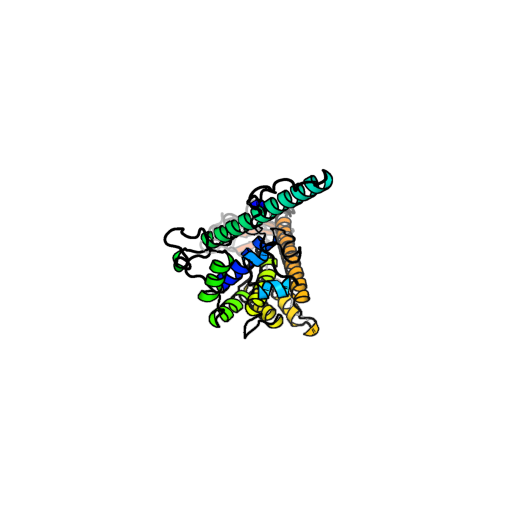 CA . VAL A 1 180 ? -12.930 1.113 12.582 1.00 95.88 180 VAL A CA 1
ATOM 1368 C C . VAL A 1 180 ? -13.230 0.233 11.370 1.00 95.88 180 VAL A C 1
ATOM 1370 O O . VAL A 1 180 ? -12.715 -0.878 11.266 1.00 95.88 180 VAL A O 1
ATOM 1373 N N . TRP A 1 181 ? -13.997 0.740 10.399 1.00 96.56 181 TRP A N 1
ATOM 1374 C CA . TRP A 1 181 ? -14.317 0.000 9.168 1.00 96.56 181 TRP A CA 1
ATOM 1375 C C . TRP A 1 181 ? -13.087 -0.274 8.309 1.00 96.56 181 TRP A C 1
ATOM 1377 O O . TRP A 1 181 ? -12.993 -1.308 7.648 1.00 96.56 181 TRP A O 1
ATOM 1387 N N . THR A 1 182 ? -12.139 0.656 8.302 1.00 94.75 182 THR A N 1
ATOM 1388 C CA . THR A 1 182 ? -10.862 0.481 7.610 1.00 94.75 182 THR A CA 1
ATOM 1389 C C . THR A 1 182 ? -9.978 -0.522 8.339 1.00 94.75 182 THR A C 1
ATOM 1391 O O . THR A 1 182 ? -9.439 -1.417 7.694 1.00 94.75 182 THR A O 1
ATOM 1394 N N . ARG A 1 183 ? -9.922 -0.448 9.673 1.00 95.75 183 ARG A N 1
ATOM 1395 C CA . ARG A 1 183 ? -9.207 -1.410 10.516 1.00 95.75 183 ARG A CA 1
ATOM 1396 C C . ARG A 1 183 ? -9.705 -2.839 10.313 1.00 95.75 183 ARG A C 1
ATOM 1398 O O . ARG A 1 183 ? -8.884 -3.710 10.072 1.00 95.75 183 ARG A O 1
ATOM 1405 N N . ILE A 1 184 ? -11.022 -3.073 10.321 1.00 97.19 184 ILE A N 1
ATOM 1406 C CA . ILE A 1 184 ? -11.588 -4.412 10.075 1.00 97.19 184 ILE A CA 1
ATOM 1407 C C . ILE A 1 184 ? -11.117 -4.977 8.734 1.00 97.19 184 ILE A C 1
ATOM 1409 O O . ILE A 1 184 ? -10.612 -6.095 8.689 1.00 97.19 184 ILE A O 1
ATOM 1413 N N . ARG A 1 185 ? -11.243 -4.196 7.653 1.00 95.94 185 ARG A N 1
ATOM 1414 C CA . ARG A 1 185 ? -10.844 -4.646 6.312 1.00 95.94 185 ARG A CA 1
ATOM 1415 C C . ARG A 1 185 ? -9.354 -4.956 6.231 1.00 95.94 185 ARG A C 1
ATOM 1417 O O . ARG A 1 185 ? -9.003 -5.986 5.680 1.00 95.94 185 ARG A O 1
ATOM 1424 N N . HIS A 1 186 ? -8.499 -4.099 6.791 1.00 95.00 186 HIS A N 1
ATOM 1425 C CA . HIS A 1 186 ? -7.055 -4.347 6.801 1.00 95.00 186 HIS A CA 1
ATOM 1426 C C . HIS A 1 186 ? -6.697 -5.594 7.616 1.00 95.00 186 HIS A C 1
ATOM 1428 O O . HIS A 1 186 ? -5.879 -6.382 7.164 1.00 95.00 186 HIS A O 1
ATOM 1434 N N . CYS A 1 187 ? -7.319 -5.810 8.780 1.00 96.25 187 CYS A N 1
ATOM 1435 C CA . CYS A 1 187 ? -7.039 -6.991 9.594 1.00 96.25 187 CYS A CA 1
ATOM 1436 C C . CYS A 1 187 ? -7.447 -8.295 8.895 1.00 96.25 187 CYS A C 1
ATOM 1438 O O . CYS A 1 187 ? -6.721 -9.280 8.997 1.00 96.25 187 CYS A O 1
ATOM 1440 N N . ILE A 1 188 ? -8.586 -8.306 8.196 1.00 96.44 188 ILE A N 1
ATOM 1441 C CA . ILE A 1 188 ? -9.027 -9.466 7.407 1.00 96.44 188 ILE A CA 1
ATOM 1442 C C . ILE A 1 188 ? -8.063 -9.709 6.241 1.00 96.44 188 ILE A C 1
ATOM 1444 O O . ILE A 1 188 ? -7.565 -10.821 6.085 1.00 96.44 188 ILE A O 1
ATOM 1448 N N . ASP A 1 189 ? -7.763 -8.668 5.463 1.00 95.12 189 ASP A N 1
ATOM 1449 C CA . ASP A 1 189 ? -6.890 -8.758 4.288 1.00 95.12 189 ASP A CA 1
ATOM 1450 C C . ASP A 1 189 ? -5.473 -9.229 4.666 1.00 95.12 189 ASP A C 1
ATOM 1452 O O . ASP A 1 189 ? -4.954 -10.153 4.050 1.00 95.12 189 ASP A O 1
ATOM 1456 N N . PHE A 1 190 ? -4.906 -8.708 5.762 1.00 94.62 190 PHE A N 1
ATOM 1457 C CA . PHE A 1 190 ? -3.604 -9.132 6.298 1.00 94.62 190 PHE A CA 1
ATOM 1458 C C . PHE A 1 190 ? -3.522 -10.641 6.580 1.00 94.62 190 PHE A C 1
ATOM 1460 O O . PHE A 1 190 ? -2.469 -11.243 6.411 1.00 94.62 190 PHE A O 1
ATOM 1467 N N . ALA A 1 191 ? -4.624 -11.262 7.007 1.00 95.50 191 ALA A N 1
ATOM 1468 C CA . ALA A 1 191 ? -4.663 -12.682 7.350 1.00 95.50 191 ALA A CA 1
ATOM 1469 C C . ALA A 1 191 ? -5.188 -13.579 6.211 1.00 95.50 191 ALA A C 1
ATOM 1471 O O . ALA A 1 191 ? -5.325 -14.779 6.412 1.00 95.50 191 ALA A O 1
ATOM 1472 N N . THR A 1 192 ? -5.538 -13.031 5.042 1.00 93.88 192 THR A N 1
ATOM 1473 C CA . THR A 1 192 ? -6.303 -13.778 4.022 1.00 93.88 192 THR A CA 1
ATOM 1474 C C . THR A 1 192 ? -5.524 -14.950 3.426 1.00 93.88 192 THR A C 1
ATOM 1476 O O . THR A 1 192 ? -6.080 -16.038 3.301 1.00 93.88 192 THR A O 1
ATOM 1479 N N . ASP A 1 193 ? -4.242 -14.750 3.121 1.00 87.12 193 ASP A N 1
ATOM 1480 C CA . ASP A 1 193 ? -3.387 -15.766 2.490 1.00 87.12 193 ASP A CA 1
ATOM 1481 C C . ASP A 1 193 ? -2.561 -16.573 3.510 1.00 87.12 193 ASP A C 1
ATOM 1483 O O . ASP A 1 193 ? -1.583 -17.233 3.154 1.00 87.12 193 ASP A O 1
ATOM 1487 N N . THR A 1 194 ? -2.926 -16.514 4.795 1.00 91.06 194 THR A N 1
ATOM 1488 C CA . THR A 1 194 ? -2.263 -17.283 5.856 1.00 91.06 194 THR A CA 1
ATOM 1489 C C . THR A 1 194 ? -3.029 -18.568 6.167 1.00 91.06 194 THR A C 1
ATOM 1491 O O . THR A 1 194 ? -4.125 -18.820 5.669 1.00 91.06 194 THR A O 1
ATOM 1494 N N . THR A 1 195 ? -2.451 -19.413 7.018 1.00 89.69 195 THR A N 1
ATOM 1495 C CA . THR A 1 195 ? -3.094 -20.647 7.493 1.00 89.69 195 THR A CA 1
ATOM 1496 C C . THR A 1 195 ? -4.246 -20.399 8.471 1.00 89.69 195 THR A C 1
ATOM 1498 O O . THR A 1 195 ? -4.991 -21.333 8.767 1.00 89.69 195 THR A O 1
ATOM 1501 N N . ASP A 1 196 ? -4.412 -19.170 8.967 1.00 92.19 196 ASP A N 1
ATOM 1502 C CA . ASP A 1 196 ? -5.397 -18.818 9.991 1.00 92.19 196 ASP A CA 1
ATOM 1503 C C . ASP A 1 196 ? -6.129 -17.499 9.648 1.00 92.19 196 ASP A C 1
ATOM 1505 O O . ASP A 1 196 ? -5.946 -16.460 10.303 1.00 92.19 196 ASP A O 1
ATOM 1509 N N . PRO A 1 197 ? -6.966 -17.519 8.592 1.00 94.75 197 PRO A N 1
ATOM 1510 C CA . PRO A 1 197 ? -7.683 -16.342 8.127 1.00 94.75 197 PRO A CA 1
ATOM 1511 C C . PRO A 1 197 ? -8.727 -15.854 9.135 1.00 94.75 197 PRO A C 1
ATOM 1513 O O . PRO A 1 197 ? -9.393 -16.619 9.839 1.00 94.75 197 PRO A O 1
ATOM 1516 N N . ILE A 1 198 ? -8.934 -14.536 9.175 1.00 95.31 198 ILE A N 1
ATOM 1517 C CA . ILE A 1 198 ? -9.945 -13.918 10.039 1.00 95.31 198 ILE A CA 1
ATOM 1518 C C . ILE A 1 198 ? -11.272 -13.834 9.283 1.00 95.31 198 ILE A C 1
ATOM 1520 O O . ILE A 1 198 ? -11.419 -13.054 8.346 1.00 95.31 198 ILE A O 1
ATOM 1524 N N . SER A 1 199 ? -12.276 -14.590 9.731 1.00 95.00 199 SER A N 1
ATOM 1525 C CA . SER A 1 199 ? -13.635 -14.462 9.196 1.00 95.00 199 SER A CA 1
ATOM 1526 C C . SER A 1 199 ? -14.243 -13.093 9.522 1.00 95.00 199 SER A C 1
ATOM 1528 O O . SER A 1 199 ? -14.002 -12.534 10.598 1.00 95.00 199 SER A O 1
ATOM 1530 N N . GLU A 1 200 ? -15.113 -12.576 8.645 1.00 95.12 200 GLU A N 1
ATOM 1531 C CA . GLU A 1 200 ? -15.860 -11.338 8.922 1.00 95.12 200 GLU A CA 1
ATOM 1532 C C . GLU A 1 200 ? -16.605 -11.420 10.260 1.00 95.12 200 GLU A C 1
ATOM 1534 O O . GLU A 1 200 ? -16.626 -10.463 11.035 1.00 95.12 200 GLU A O 1
ATOM 1539 N N . ARG A 1 201 ? -17.181 -12.592 10.564 1.00 93.56 201 ARG A N 1
ATOM 1540 C CA . ARG A 1 201 ? -17.888 -12.853 11.820 1.00 93.56 201 ARG A CA 1
ATOM 1541 C C . ARG A 1 201 ? -16.979 -12.646 13.030 1.00 93.56 201 ARG A C 1
ATOM 1543 O O . ARG A 1 201 ? -17.371 -11.939 13.957 1.00 93.56 201 ARG A O 1
ATOM 1550 N N . ASN A 1 202 ? -15.777 -13.219 13.016 1.00 95.00 202 ASN A N 1
ATOM 1551 C CA . ASN A 1 202 ? -14.818 -13.059 14.107 1.00 95.00 202 ASN A CA 1
ATOM 1552 C C . ASN A 1 202 ? -14.341 -11.608 14.213 1.00 95.00 202 ASN A C 1
ATOM 1554 O O . ASN A 1 202 ? -14.280 -11.069 15.318 1.00 95.00 202 ASN A O 1
ATOM 1558 N N . ALA A 1 203 ? -14.090 -10.942 13.083 1.00 97.06 203 ALA A N 1
ATOM 1559 C CA . ALA A 1 203 ? -13.679 -9.543 13.084 1.00 97.06 203 ALA A CA 1
ATOM 1560 C C . ALA A 1 203 ? -14.742 -8.609 13.689 1.00 97.06 203 ALA A C 1
ATOM 1562 O O . ALA A 1 203 ? -14.416 -7.732 14.497 1.00 97.06 203 ALA A O 1
ATOM 1563 N N . MET A 1 204 ? -16.018 -8.826 13.355 1.00 96.44 204 MET A N 1
ATOM 1564 C CA . MET A 1 204 ? -17.140 -8.096 13.950 1.00 96.44 204 MET A CA 1
ATOM 1565 C C . MET A 1 204 ? -17.268 -8.367 15.450 1.00 96.44 204 MET A C 1
ATOM 1567 O O . MET A 1 204 ? -17.441 -7.424 16.218 1.00 96.44 204 MET A O 1
ATOM 1571 N N . THR A 1 205 ? -17.145 -9.624 15.883 1.00 94.81 205 THR A N 1
ATOM 1572 C CA . THR A 1 205 ? -17.220 -9.998 17.306 1.00 94.81 205 THR A CA 1
ATOM 1573 C C . THR A 1 205 ? -16.116 -9.333 18.132 1.00 94.81 205 THR A C 1
ATOM 1575 O O . THR A 1 205 ? -16.402 -8.748 19.174 1.00 94.81 205 THR A O 1
ATOM 1578 N N . LEU A 1 206 ? -14.868 -9.341 17.653 1.00 95.19 206 LEU A N 1
ATOM 1579 C CA . LEU A 1 206 ? -13.761 -8.656 18.331 1.00 95.19 206 LEU A CA 1
ATOM 1580 C C . LEU A 1 206 ? -13.972 -7.133 18.361 1.00 95.19 206 LEU A C 1
ATOM 1582 O O . LEU A 1 206 ? -13.739 -6.490 19.382 1.00 95.19 206 LEU A O 1
ATOM 1586 N N . THR A 1 207 ? -14.496 -6.554 17.277 1.00 96.31 207 THR A N 1
ATOM 1587 C CA . THR A 1 207 ? -14.802 -5.115 17.232 1.00 96.31 207 THR A CA 1
ATOM 1588 C C . THR A 1 207 ? -15.915 -4.726 18.208 1.00 96.31 207 THR A C 1
ATOM 1590 O O . THR A 1 207 ? -15.822 -3.681 18.851 1.00 96.31 207 THR A O 1
ATOM 1593 N N . LEU A 1 208 ? -16.953 -5.556 18.360 1.00 94.75 208 LEU A N 1
ATOM 1594 C CA . LEU A 1 208 ? -18.006 -5.339 19.357 1.00 94.75 208 LEU A CA 1
ATOM 1595 C C . LEU A 1 208 ? -17.432 -5.262 20.769 1.00 94.75 208 LEU A C 1
ATOM 1597 O O . LEU A 1 208 ? -17.797 -4.354 21.510 1.00 94.75 208 LEU A O 1
ATOM 1601 N N . ALA A 1 209 ? -16.502 -6.153 21.121 1.00 89.88 209 ALA A N 1
ATOM 1602 C CA . ALA A 1 209 ? -15.818 -6.093 22.410 1.00 89.88 209 ALA A CA 1
ATOM 1603 C C . ALA A 1 209 ? -15.053 -4.764 22.588 1.00 89.88 209 ALA A C 1
ATOM 1605 O O . ALA A 1 209 ? -15.134 -4.141 23.647 1.00 89.88 209 ALA A O 1
ATOM 1606 N N . GLY A 1 210 ? -14.410 -4.257 21.530 1.00 89.75 210 GLY A N 1
ATOM 1607 C CA . GLY A 1 210 ? -13.807 -2.917 21.528 1.00 89.75 210 GLY A CA 1
ATOM 1608 C C . GLY A 1 210 ? -14.823 -1.774 21.712 1.00 89.75 210 GLY A C 1
ATOM 1609 O O . GLY A 1 210 ? -14.523 -0.777 22.371 1.00 89.75 210 GLY A O 1
ATOM 1610 N N . PHE A 1 211 ? -16.044 -1.903 21.178 1.00 93.00 211 PHE A N 1
ATOM 1611 C CA . PHE A 1 211 ? -17.133 -0.941 21.411 1.00 93.00 211 PHE A CA 1
ATOM 1612 C C . PHE A 1 211 ? -17.730 -1.026 22.816 1.00 93.00 211 PHE A C 1
ATOM 1614 O O . PHE A 1 211 ? -18.108 0.006 23.366 1.00 93.00 211 PHE A O 1
ATOM 1621 N N . VAL A 1 212 ? -17.811 -2.215 23.417 1.00 87.81 212 VAL A N 1
ATOM 1622 C CA . VAL A 1 212 ? -18.252 -2.372 24.813 1.00 87.81 212 VAL A CA 1
ATOM 1623 C C . VAL A 1 212 ? -17.368 -1.532 25.732 1.00 87.81 212 VAL A C 1
ATOM 1625 O O . VAL A 1 212 ? -17.880 -0.762 26.545 1.00 87.81 212 VAL A O 1
ATOM 1628 N N . ASN A 1 213 ? -16.052 -1.597 25.531 1.00 80.69 213 ASN A N 1
ATOM 1629 C CA . ASN A 1 213 ? -15.081 -0.857 26.332 1.00 80.69 213 ASN A CA 1
ATOM 1630 C C . ASN A 1 213 ? -15.139 0.668 26.139 1.00 80.69 213 ASN A C 1
ATOM 1632 O O . ASN A 1 213 ? -14.719 1.399 27.033 1.00 80.69 213 ASN A O 1
ATOM 1636 N N . SER A 1 214 ? -15.662 1.172 25.011 1.00 81.69 214 SER A N 1
ATOM 1637 C CA . SER A 1 214 ? -15.859 2.620 24.828 1.00 81.69 214 SER A CA 1
ATOM 1638 C C . SER A 1 214 ? -17.049 3.160 25.629 1.00 81.69 214 SER A C 1
ATOM 1640 O O . SER A 1 214 ? -17.149 4.364 25.849 1.00 81.69 214 SER A O 1
ATOM 1642 N N . GLY A 1 215 ? -17.969 2.290 26.063 1.00 85.31 215 GLY A N 1
ATOM 1643 C CA . GLY A 1 215 ? -19.083 2.614 26.958 1.00 85.31 215 GLY A CA 1
ATOM 1644 C C . GLY A 1 215 ? -20.230 3.428 26.342 1.00 85.31 215 GLY A C 1
ATOM 1645 O O . GLY A 1 215 ? -21.285 3.549 26.961 1.00 85.31 215 GLY A O 1
ATOM 1646 N N . VAL A 1 216 ? -20.083 3.960 25.124 1.00 89.81 216 VAL A N 1
ATOM 1647 C CA . VAL A 1 216 ? -21.059 4.904 24.536 1.00 89.81 216 VAL A CA 1
ATOM 1648 C C . VAL A 1 216 ? -22.049 4.280 23.545 1.00 89.81 216 VAL A C 1
ATOM 1650 O O . VAL A 1 216 ? -22.944 4.976 23.066 1.00 89.81 216 VAL A O 1
ATOM 1653 N N . LEU A 1 217 ? -21.904 2.989 23.218 1.00 93.44 217 LEU A N 1
ATOM 1654 C CA . LEU A 1 217 ? -22.734 2.294 22.218 1.00 93.44 217 LEU A CA 1
ATOM 1655 C C . LEU A 1 217 ? -23.551 1.115 22.771 1.00 93.44 217 LEU A C 1
ATOM 1657 O O . LEU A 1 217 ? -24.224 0.436 22.000 1.00 93.44 217 LEU A O 1
ATOM 1661 N N . MET A 1 218 ? -23.545 0.880 24.086 1.00 93.12 218 MET A N 1
ATOM 1662 C CA . MET A 1 218 ? -24.124 -0.325 24.701 1.00 93.12 218 MET A CA 1
ATOM 1663 C C . MET A 1 218 ? -25.578 -0.650 24.285 1.00 93.12 218 MET A C 1
ATOM 1665 O O . MET A 1 218 ? -25.843 -1.800 23.935 1.00 93.12 218 MET A O 1
ATOM 1669 N N . PRO A 1 219 ? -26.533 0.305 24.236 1.00 94.06 219 PRO A N 1
ATOM 1670 C CA . PRO A 1 219 ? -27.892 -0.003 23.781 1.00 94.06 219 PRO A CA 1
ATOM 1671 C C . PRO A 1 219 ? -27.927 -0.570 22.354 1.00 94.06 219 PRO A C 1
ATOM 1673 O O . PRO A 1 219 ? -28.619 -1.550 22.089 1.00 94.06 219 PRO A O 1
ATOM 1676 N N . TYR A 1 220 ? -27.111 -0.005 21.462 1.00 95.81 220 TYR A N 1
ATOM 1677 C CA . TYR A 1 220 ? -27.019 -0.411 20.061 1.00 95.81 220 TYR A CA 1
ATOM 1678 C C . TYR A 1 220 ? -26.270 -1.736 19.880 1.00 95.81 220 TYR A C 1
ATOM 1680 O O . TYR A 1 220 ? -26.551 -2.465 18.930 1.00 95.81 220 TYR A O 1
ATOM 1688 N N . ILE A 1 221 ? -25.348 -2.070 20.789 1.00 95.94 221 ILE A N 1
ATOM 1689 C CA . ILE A 1 221 ? -24.712 -3.394 20.852 1.00 95.94 221 ILE A CA 1
ATOM 1690 C C . ILE A 1 221 ? -25.766 -4.454 21.180 1.00 95.94 221 ILE A C 1
ATOM 1692 O O . ILE A 1 221 ? -25.916 -5.412 20.428 1.00 95.94 221 ILE A O 1
ATOM 1696 N N . ASN A 1 222 ? -26.584 -4.228 22.211 1.00 95.62 222 ASN A N 1
ATOM 1697 C CA . ASN A 1 222 ? -27.665 -5.149 22.575 1.00 95.62 222 ASN A CA 1
ATOM 1698 C C . ASN A 1 222 ? -28.688 -5.330 21.438 1.00 95.62 222 ASN A C 1
ATOM 1700 O O . ASN A 1 222 ? -29.215 -6.420 21.232 1.00 95.62 222 ASN A O 1
ATOM 1704 N N . GLU A 1 223 ? -29.008 -4.266 20.694 1.00 96.94 223 GLU A N 1
ATOM 1705 C CA . GLU A 1 223 ? -29.853 -4.363 19.493 1.00 96.94 223 GLU A CA 1
ATOM 1706 C C . GLU A 1 223 ? -29.216 -5.218 18.396 1.00 96.94 223 GLU A C 1
ATOM 1708 O O . GLU A 1 223 ? -29.910 -6.002 17.752 1.00 96.94 223 GLU A O 1
ATOM 1713 N N . TRP A 1 224 ? -27.907 -5.075 18.182 1.00 97.38 224 TRP A N 1
ATOM 1714 C CA . TRP A 1 224 ? -27.172 -5.864 17.201 1.00 97.38 224 TRP A CA 1
ATOM 1715 C C . TRP A 1 224 ? -27.130 -7.351 17.571 1.00 97.38 224 TRP A C 1
ATOM 1717 O O . TRP A 1 224 ? -27.358 -8.210 16.720 1.00 97.38 224 TRP A O 1
ATOM 1727 N N . GLU A 1 225 ? -26.872 -7.669 18.839 1.00 95.50 225 GLU A N 1
ATOM 1728 C CA . GLU A 1 225 ? -26.770 -9.050 19.320 1.00 95.50 225 GLU A CA 1
ATOM 1729 C C . GLU A 1 225 ? -28.078 -9.834 19.168 1.00 95.50 225 GLU A C 1
ATOM 1731 O O . GLU A 1 225 ? -28.036 -11.029 18.872 1.00 95.50 225 GLU A O 1
ATOM 1736 N N . ARG A 1 226 ? -29.227 -9.153 19.284 1.00 96.88 226 ARG A N 1
ATOM 1737 C CA . ARG A 1 226 ? -30.569 -9.737 19.111 1.00 96.88 226 ARG A CA 1
ATOM 1738 C C . ARG A 1 226 ? -30.961 -10.027 17.663 1.00 96.88 226 ARG A C 1
ATOM 1740 O O . ARG A 1 226 ? -32.010 -10.625 17.453 1.00 96.88 226 ARG A O 1
ATOM 1747 N N . LYS A 1 227 ? -30.186 -9.576 16.674 1.00 95.12 227 LYS A N 1
ATOM 1748 C CA . LYS A 1 227 ? -30.471 -9.879 15.266 1.00 95.12 227 LYS A CA 1
ATOM 1749 C C . LYS A 1 227 ? -30.314 -11.369 14.981 1.00 95.12 227 LYS A C 1
ATOM 1751 O O . LYS A 1 227 ? -29.499 -12.038 15.621 1.00 95.12 227 LYS A O 1
ATOM 1756 N N . ASP A 1 228 ? -31.024 -11.842 13.967 1.00 96.44 228 ASP A N 1
ATOM 1757 C CA . ASP A 1 228 ? -30.822 -13.183 13.432 1.00 96.44 228 ASP A CA 1
ATOM 1758 C C . ASP A 1 228 ? -29.425 -13.301 12.818 1.00 96.44 228 ASP A C 1
ATOM 1760 O O . ASP A 1 228 ? -28.876 -12.337 12.279 1.00 96.44 228 ASP A O 1
ATOM 1764 N N . ASP A 1 229 ? -28.827 -14.488 12.883 1.00 93.12 229 ASP A N 1
ATOM 1765 C CA . ASP A 1 229 ? -27.446 -14.674 12.428 1.00 93.12 229 ASP A CA 1
ATOM 1766 C C . ASP A 1 229 ? -27.276 -14.420 10.923 1.00 93.12 229 ASP A C 1
ATOM 1768 O O . ASP A 1 229 ? -26.231 -13.918 10.508 1.00 93.12 229 ASP A O 1
ATOM 1772 N N . VAL A 1 230 ? -28.323 -14.655 10.124 1.00 95.50 230 VAL A N 1
ATOM 1773 C CA . VAL A 1 230 ? -28.358 -14.316 8.688 1.00 95.50 230 VAL A CA 1
ATOM 1774 C C . VAL A 1 230 ? -28.232 -12.811 8.429 1.00 95.50 230 VAL A C 1
ATOM 1776 O O . VAL A 1 230 ? -27.688 -12.406 7.404 1.00 95.50 230 VAL A O 1
ATOM 1779 N N . ASP A 1 231 ? -28.669 -11.977 9.375 1.00 95.31 231 ASP A N 1
ATOM 1780 C CA . ASP A 1 231 ? -28.586 -10.520 9.279 1.00 95.31 231 ASP A CA 1
ATOM 1781 C C . ASP A 1 231 ? -27.258 -9.971 9.805 1.00 95.31 231 ASP A C 1
ATOM 1783 O O . ASP A 1 231 ? -26.946 -8.795 9.584 1.00 95.31 231 ASP A O 1
ATOM 1787 N N . LYS A 1 232 ? -26.456 -10.788 10.496 1.00 95.69 232 LYS A N 1
ATOM 1788 C CA . LYS A 1 232 ? -25.191 -10.365 11.102 1.00 95.69 232 LYS A CA 1
ATOM 1789 C C . LYS A 1 232 ? -24.025 -10.400 10.110 1.00 95.69 232 LYS A C 1
ATOM 1791 O O . LYS A 1 232 ? -22.990 -11.010 10.376 1.00 95.69 232 LYS A O 1
ATOM 1796 N N . THR A 1 233 ? -24.195 -9.706 8.988 1.00 96.44 233 THR A N 1
ATOM 1797 C CA . THR A 1 233 ? -23.194 -9.520 7.926 1.00 96.44 233 THR A CA 1
ATOM 1798 C C . THR A 1 233 ? -22.393 -8.231 8.126 1.00 96.44 233 THR A C 1
ATOM 1800 O O . THR A 1 233 ? -22.871 -7.291 8.770 1.00 96.44 233 THR A O 1
ATOM 1803 N N . PHE A 1 234 ? -21.189 -8.137 7.549 1.00 96.12 234 PHE A N 1
ATOM 1804 C CA . PHE A 1 234 ? -20.368 -6.926 7.663 1.00 96.12 234 PHE A CA 1
ATOM 1805 C C . PHE A 1 234 ? -21.036 -5.651 7.098 1.00 96.12 234 PHE A C 1
ATOM 1807 O O . PHE A 1 234 ? -20.987 -4.612 7.768 1.00 96.12 234 PHE A O 1
ATOM 1814 N N . PRO A 1 235 ? -21.739 -5.683 5.944 1.00 97.44 235 PRO A N 1
ATOM 1815 C CA . PRO A 1 235 ? -22.497 -4.525 5.461 1.00 97.44 235 PRO A CA 1
ATOM 1816 C C . PRO A 1 235 ? -23.574 -4.050 6.448 1.00 97.44 235 PRO A C 1
ATOM 1818 O O . PRO A 1 235 ? -23.683 -2.850 6.722 1.00 97.44 235 PRO A O 1
ATOM 1821 N N . ASN A 1 236 ? -24.327 -4.986 7.034 1.00 98.00 236 ASN A N 1
ATOM 1822 C CA . ASN A 1 236 ? -25.360 -4.669 8.019 1.00 98.00 236 ASN A CA 1
ATOM 1823 C C . ASN A 1 236 ? -24.754 -4.133 9.319 1.00 98.00 236 ASN A C 1
ATOM 1825 O O . ASN A 1 236 ? -25.291 -3.187 9.895 1.00 98.00 236 ASN A O 1
ATOM 1829 N N . PHE A 1 237 ? -23.622 -4.690 9.755 1.00 97.69 237 PHE A N 1
ATOM 1830 C CA . PHE A 1 237 ? -22.879 -4.237 10.932 1.00 97.69 237 PHE A CA 1
ATOM 1831 C C . PHE A 1 237 ? -22.456 -2.780 10.793 1.00 97.69 237 PHE A C 1
ATOM 1833 O O . PHE A 1 237 ? -22.800 -1.942 11.629 1.00 97.69 237 PHE A O 1
ATOM 1840 N N . ARG A 1 238 ? -21.788 -2.460 9.680 1.00 97.62 238 ARG A N 1
ATOM 1841 C CA . ARG A 1 238 ? -21.368 -1.097 9.356 1.00 97.62 238 ARG A CA 1
ATOM 1842 C C . ARG A 1 238 ? -22.558 -0.139 9.347 1.00 97.62 238 ARG A C 1
ATOM 1844 O O . ARG A 1 238 ? -22.535 0.876 10.039 1.00 97.62 238 ARG A O 1
ATOM 1851 N N . SER A 1 239 ? -23.623 -0.482 8.617 1.00 97.81 239 SER A N 1
ATOM 1852 C CA . SER A 1 239 ? -24.813 0.370 8.529 1.00 97.81 239 SER A CA 1
ATOM 1853 C C . SER A 1 239 ? -25.492 0.582 9.886 1.00 97.81 239 SER A C 1
ATOM 1855 O O . SER A 1 239 ? -25.997 1.676 10.151 1.00 97.81 239 SER A O 1
ATOM 1857 N N . HIS A 1 240 ? -25.543 -0.448 10.735 1.00 97.88 240 HIS A N 1
ATOM 1858 C CA . HIS A 1 240 ? -26.163 -0.379 12.058 1.00 97.88 240 HIS A CA 1
ATOM 1859 C C . HIS A 1 240 ? -25.420 0.597 12.971 1.00 97.88 240 HIS A C 1
ATOM 1861 O O . HIS A 1 240 ? -26.036 1.511 13.524 1.00 97.88 240 HIS A O 1
ATOM 1867 N N . PHE A 1 241 ? -24.097 0.464 13.073 1.00 97.50 241 PHE A N 1
ATOM 1868 C CA . PHE A 1 241 ? -23.292 1.294 13.970 1.00 97.50 241 PHE A CA 1
ATOM 1869 C C . PHE A 1 241 ? -23.040 2.713 13.438 1.00 97.50 241 PHE A C 1
ATOM 1871 O O . PHE A 1 241 ? -22.997 3.653 14.232 1.00 97.50 241 PHE A O 1
ATOM 1878 N N . ASP A 1 242 ? -22.994 2.918 12.116 1.00 97.19 242 ASP A N 1
ATOM 1879 C CA . ASP A 1 242 ? -22.989 4.269 11.535 1.00 97.19 242 ASP A CA 1
ATOM 1880 C C . ASP A 1 242 ? -24.273 5.034 11.907 1.00 97.19 242 ASP A C 1
ATOM 1882 O O . ASP A 1 242 ? -24.226 6.213 12.276 1.00 97.19 242 ASP A O 1
ATOM 1886 N N . ARG A 1 243 ? -25.437 4.367 11.863 1.00 96.75 243 ARG A N 1
ATOM 1887 C CA . ARG A 1 243 ? -26.710 4.954 12.312 1.00 96.75 243 ARG A CA 1
ATOM 1888 C C . ARG A 1 243 ? -26.714 5.204 13.821 1.00 96.75 243 ARG A C 1
ATOM 1890 O O . ARG A 1 243 ? -27.127 6.283 14.243 1.00 96.75 243 ARG A O 1
ATOM 1897 N N . ALA A 1 244 ? -26.226 4.250 14.612 1.00 95.62 244 ALA A N 1
ATOM 1898 C CA . ALA A 1 244 ? -26.116 4.381 16.064 1.00 95.62 244 ALA A CA 1
ATOM 1899 C C . ALA A 1 244 ? -25.275 5.599 16.476 1.00 95.62 244 ALA A C 1
ATOM 1901 O O . ALA A 1 244 ? -25.697 6.394 17.314 1.00 95.62 244 ALA A O 1
ATOM 1902 N N . ASN A 1 245 ? -24.113 5.806 15.848 1.00 95.12 245 ASN A N 1
ATOM 1903 C CA . ASN A 1 245 ? -23.255 6.942 16.177 1.00 95.12 245 ASN A CA 1
ATOM 1904 C C . ASN A 1 245 ? -23.882 8.285 15.774 1.00 95.12 245 ASN A C 1
ATOM 1906 O O . ASN A 1 245 ? -23.805 9.248 16.535 1.00 95.12 245 ASN A O 1
ATOM 1910 N N . LYS A 1 246 ? -24.577 8.351 14.628 1.00 94.62 246 LYS A N 1
ATOM 1911 C CA . LYS A 1 246 ? -25.358 9.544 14.245 1.00 94.62 246 LYS A CA 1
ATOM 1912 C C . LYS A 1 246 ? -26.431 9.875 15.285 1.00 94.62 246 LYS A C 1
ATOM 1914 O O . LYS A 1 246 ? -26.577 11.036 15.662 1.00 94.62 246 LYS A O 1
ATOM 1919 N N . GLN A 1 247 ? -27.151 8.863 15.765 1.00 93.81 247 GLN A N 1
ATOM 1920 C CA . GLN A 1 247 ? -28.170 9.027 16.800 1.00 93.81 247 GLN A CA 1
ATOM 1921 C C . GLN A 1 247 ? -27.551 9.506 18.125 1.00 93.81 247 GLN A C 1
ATOM 1923 O O . GLN A 1 247 ? -28.005 10.506 18.680 1.00 93.81 247 GLN A O 1
ATOM 1928 N N . ARG A 1 248 ? -26.453 8.882 18.575 1.00 93.25 248 ARG A N 1
ATOM 1929 C CA . ARG A 1 248 ? -25.686 9.305 19.761 1.00 93.25 248 ARG A CA 1
ATOM 1930 C C . ARG A 1 248 ? -25.278 10.782 19.690 1.00 93.25 248 ARG A C 1
ATOM 1932 O O . ARG A 1 248 ? -25.471 11.522 20.652 1.00 93.25 248 ARG A O 1
ATOM 1939 N N . LEU A 1 249 ? -24.735 11.229 18.555 1.00 92.06 249 LEU A N 1
ATOM 1940 C CA . LEU A 1 249 ? -24.325 12.626 18.350 1.00 92.06 249 LEU A CA 1
ATOM 1941 C C . LEU A 1 249 ? -25.523 13.593 18.370 1.00 92.06 249 LEU A C 1
ATOM 1943 O O . LEU A 1 249 ? -25.446 14.673 18.962 1.00 92.06 249 LEU A O 1
ATOM 1947 N N . LYS A 1 250 ? -26.664 13.202 17.788 1.00 91.62 250 LYS A N 1
ATOM 1948 C CA . LYS A 1 250 ? -27.910 13.984 17.856 1.00 91.62 250 LYS A CA 1
ATOM 1949 C C . LYS A 1 250 ? -28.421 14.129 19.295 1.00 91.62 250 LYS A C 1
ATOM 1951 O O . LYS A 1 250 ? -28.873 15.201 19.693 1.00 91.62 250 LYS A O 1
ATOM 1956 N N . GLU A 1 251 ? -28.338 13.075 20.096 1.00 89.31 251 GLU A N 1
ATOM 1957 C CA . GLU A 1 251 ? -28.746 13.114 21.504 1.00 89.31 251 GLU A CA 1
ATOM 1958 C C . GLU A 1 251 ? -27.814 13.985 22.355 1.00 89.31 251 GLU A C 1
ATOM 1960 O O . GLU A 1 251 ? -28.290 14.744 23.199 1.00 89.31 251 GLU A O 1
ATOM 1965 N N . LEU A 1 252 ? -26.501 13.932 22.106 1.00 86.94 252 LEU A N 1
ATOM 1966 C CA . LEU A 1 252 ? -25.516 14.800 22.762 1.00 86.94 252 LEU A CA 1
ATOM 1967 C C . LEU A 1 252 ? -25.778 16.282 22.468 1.00 86.94 252 LEU A C 1
ATOM 1969 O O . LEU A 1 252 ? -25.856 17.086 23.399 1.00 86.94 252 LEU A O 1
ATOM 1973 N N . THR A 1 253 ? -25.992 16.633 21.198 1.00 83.12 253 THR A N 1
ATOM 1974 C CA . THR A 1 253 ? -26.305 18.015 20.793 1.00 83.12 253 THR A CA 1
ATOM 1975 C C . THR A 1 253 ? -27.648 18.492 21.343 1.00 83.12 253 THR A C 1
ATOM 1977 O O . THR A 1 253 ? -27.747 19.618 21.823 1.00 83.12 253 THR A O 1
ATOM 1980 N N . THR A 1 254 ? -28.671 17.632 21.366 1.00 80.44 254 THR A N 1
ATOM 1981 C CA . THR A 1 254 ? -29.983 17.969 21.948 1.00 80.44 254 THR A CA 1
ATOM 1982 C C . THR A 1 254 ? -29.880 18.220 23.454 1.00 80.44 254 THR A C 1
ATOM 1984 O O . THR A 1 254 ? -30.459 19.180 23.958 1.00 80.44 254 THR A O 1
ATOM 1987 N N . LYS A 1 255 ? -29.111 17.401 24.186 1.00 75.62 255 LYS A N 1
ATOM 1988 C CA . LYS A 1 255 ? -28.859 17.616 25.619 1.00 75.62 255 LYS A CA 1
ATOM 1989 C C . LYS A 1 255 ? -28.128 18.934 25.864 1.00 75.62 255 LYS A C 1
ATOM 1991 O O . LYS A 1 255 ? -28.562 19.702 26.716 1.00 75.62 255 LYS A O 1
ATOM 1996 N N . GLN A 1 256 ? -27.077 19.232 25.098 1.00 70.56 256 GLN A N 1
ATOM 1997 C CA . GLN A 1 256 ? -26.362 20.512 25.182 1.00 70.56 256 GLN A CA 1
ATOM 1998 C C . GLN A 1 256 ? -27.287 21.703 24.892 1.00 70.56 256 GLN A C 1
ATOM 2000 O O . GLN A 1 256 ? -27.326 22.649 25.676 1.00 70.56 256 GLN A O 1
ATOM 2005 N N . ALA A 1 257 ? -28.096 21.634 23.831 1.00 67.12 257 ALA A N 1
ATOM 2006 C CA . ALA A 1 257 ? -29.094 22.655 23.523 1.00 67.12 257 ALA A CA 1
ATOM 2007 C C . ALA A 1 257 ? -30.118 22.823 24.660 1.00 67.12 257 ALA A C 1
ATOM 2009 O O . ALA A 1 257 ? -30.463 23.949 25.003 1.00 67.12 257 ALA A O 1
ATOM 2010 N N . GLY A 1 258 ? -30.551 21.729 25.296 1.00 68.38 258 GLY A N 1
ATOM 2011 C CA . GLY A 1 258 ? -31.421 21.751 26.473 1.00 68.38 258 GLY A CA 1
ATOM 2012 C C . GLY A 1 258 ? -30.782 22.420 27.696 1.00 68.38 258 GLY A C 1
ATOM 2013 O O . GLY A 1 258 ? -31.457 23.182 28.382 1.00 68.38 258 GLY A O 1
ATOM 2014 N N . PHE A 1 259 ? -29.483 22.214 27.942 1.00 62.00 259 PHE A N 1
ATOM 2015 C CA . PHE A 1 259 ? -28.748 22.927 28.995 1.00 62.00 259 PHE A CA 1
ATOM 2016 C C . PHE A 1 259 ? -28.615 24.426 28.695 1.00 62.00 259 PHE A C 1
ATOM 2018 O O . PHE A 1 259 ? -28.828 25.251 29.583 1.00 62.00 259 PHE A O 1
ATOM 2025 N N . HIS A 1 260 ? -28.314 24.804 27.449 1.00 63.03 260 HIS A N 1
ATOM 2026 C CA . HIS A 1 260 ? -28.274 26.214 27.049 1.00 63.03 260 HIS A CA 1
ATOM 2027 C C . HIS A 1 260 ? -29.657 26.870 27.110 1.00 63.03 260 HIS A C 1
ATOM 2029 O O . HIS A 1 260 ? -29.766 27.995 27.585 1.00 63.03 260 HIS A O 1
ATOM 2035 N N . ALA A 1 261 ? -30.715 26.160 26.714 1.00 58.34 261 ALA A N 1
ATOM 2036 C CA . ALA A 1 261 ? -32.088 26.628 26.848 1.00 58.34 261 ALA A CA 1
ATOM 2037 C C . ALA A 1 261 ? -32.493 26.770 28.323 1.00 58.34 261 ALA A C 1
ATOM 2039 O O . ALA A 1 261 ? -33.040 27.799 28.689 1.00 58.34 261 ALA A O 1
ATOM 2040 N N . ALA A 1 262 ? -32.163 25.815 29.197 1.00 53.44 262 ALA A N 1
ATOM 2041 C CA . ALA A 1 262 ? -32.430 25.919 30.635 1.00 53.44 262 ALA A CA 1
ATOM 2042 C C . ALA A 1 262 ? -31.694 27.102 31.294 1.00 53.44 262 ALA A C 1
ATOM 2044 O O . ALA A 1 262 ? -32.245 27.737 32.188 1.00 53.44 262 ALA A O 1
ATOM 2045 N N . ASN A 1 263 ? -30.489 27.437 30.820 1.00 52.78 263 ASN A N 1
ATOM 2046 C CA . ASN A 1 263 ? -29.746 28.623 31.260 1.00 52.78 263 ASN A CA 1
ATOM 2047 C C . ASN A 1 263 ? -30.255 29.934 30.623 1.00 52.78 263 ASN A C 1
ATOM 2049 O O . ASN A 1 263 ? -30.075 30.999 31.207 1.00 52.78 263 ASN A O 1
ATOM 2053 N N . ALA A 1 264 ? -30.887 29.874 29.445 1.00 54.19 264 ALA A N 1
ATOM 2054 C CA . ALA A 1 264 ? -31.506 31.016 28.764 1.00 54.19 264 ALA A CA 1
ATOM 2055 C C . ALA A 1 264 ? -32.959 31.270 29.206 1.00 54.19 264 ALA A C 1
ATOM 2057 O O . ALA A 1 264 ? -33.486 32.364 29.003 1.00 54.19 264 ALA A O 1
ATOM 2058 N N . VAL A 1 265 ? -33.607 30.294 29.851 1.00 43.94 265 VAL A N 1
ATOM 2059 C CA . VAL A 1 265 ? -34.868 30.481 30.572 1.00 43.94 265 VAL A CA 1
ATOM 2060 C C . VAL A 1 265 ? -34.563 31.203 31.889 1.00 43.94 265 VAL A C 1
ATOM 2062 O O . VAL A 1 265 ? -34.680 30.670 32.987 1.00 43.94 265 VAL A O 1
ATOM 2065 N N . THR A 1 266 ? -34.238 32.489 31.786 1.00 46.09 266 THR A N 1
ATOM 2066 C CA . THR A 1 266 ? -34.630 33.461 32.805 1.00 46.09 266 THR A CA 1
ATOM 2067 C C . THR A 1 266 ? -36.123 33.729 32.629 1.00 46.09 266 THR A C 1
ATOM 2069 O O . THR A 1 266 ? -36.536 34.810 32.216 1.00 46.09 266 THR A O 1
ATOM 2072 N N . THR A 1 267 ? -36.976 32.750 32.947 1.00 42.47 267 THR A N 1
ATOM 2073 C CA . THR A 1 267 ? -38.275 33.137 33.510 1.00 42.47 267 THR A CA 1
ATOM 2074 C C . THR A 1 267 ? -37.956 34.040 34.696 1.00 42.47 267 THR A C 1
ATOM 2076 O O . THR A 1 267 ? -37.096 33.645 35.494 1.00 42.47 267 THR A O 1
ATOM 2079 N N . PRO A 1 268 ? -38.586 35.215 34.863 1.00 39.59 268 PRO A N 1
ATOM 2080 C CA . PRO A 1 268 ? -38.516 35.910 36.132 1.00 39.59 268 PRO A CA 1
ATOM 2081 C C . PRO A 1 268 ? -39.186 34.992 37.154 1.00 39.59 268 PRO A C 1
ATOM 2083 O O . PRO A 1 268 ? -40.398 35.004 37.345 1.00 39.59 268 PRO A O 1
ATOM 2086 N N . ARG A 1 269 ? -38.396 34.124 37.790 1.00 39.94 269 ARG A N 1
ATOM 2087 C CA . ARG A 1 269 ? -38.769 33.561 39.073 1.00 39.94 269 ARG A CA 1
ATOM 2088 C C . ARG A 1 269 ? -38.907 34.797 39.945 1.00 39.94 269 ARG A C 1
ATOM 2090 O O . ARG A 1 269 ? -37.935 35.540 40.065 1.00 39.94 269 ARG A O 1
ATOM 2097 N N . ASN A 1 270 ? -40.112 35.059 40.449 1.00 44.16 270 ASN A N 1
ATOM 2098 C CA . ASN A 1 270 ? -40.350 36.106 41.434 1.00 44.16 270 ASN A CA 1
ATOM 2099 C C . ASN A 1 270 ? -39.315 35.908 42.538 1.00 44.16 270 ASN A C 1
ATOM 2101 O O . ASN A 1 270 ? -39.415 34.979 43.339 1.00 44.16 270 ASN A O 1
ATOM 2105 N N . ASN A 1 271 ? -38.249 36.699 42.480 1.00 43.25 271 ASN A N 1
ATOM 2106 C CA . ASN A 1 271 ? -37.137 36.561 43.389 1.00 43.25 271 ASN A CA 1
ATOM 2107 C C . ASN A 1 271 ? -37.705 36.976 44.749 1.00 43.25 271 ASN A C 1
ATOM 2109 O O . ASN A 1 271 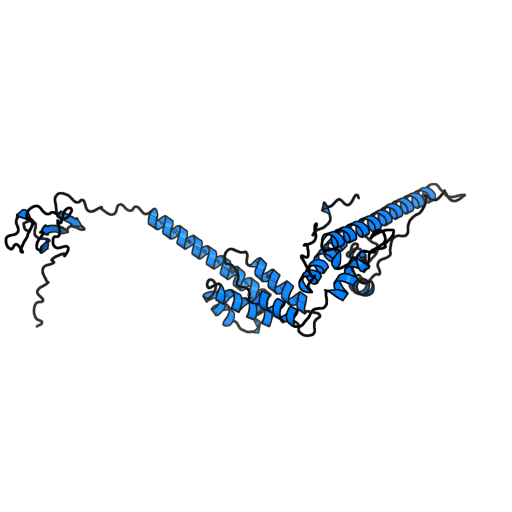? -38.302 38.057 44.823 1.00 43.25 271 ASN A O 1
ATOM 2113 N N . PRO A 1 272 ? -37.616 36.142 45.800 1.00 48.12 272 PRO A N 1
ATOM 2114 C CA . PRO A 1 272 ? -38.119 36.528 47.107 1.00 48.12 272 PRO A CA 1
ATOM 2115 C C . PRO A 1 272 ? -37.449 37.847 47.490 1.00 48.12 272 PRO A C 1
ATOM 2117 O O . PRO A 1 272 ? -36.228 37.931 47.617 1.00 48.12 272 PRO A O 1
ATOM 2120 N N . THR A 1 273 ? -38.249 38.906 47.597 1.00 48.56 273 THR A N 1
ATOM 2121 C CA . THR A 1 273 ? -37.744 40.208 48.021 1.00 48.56 273 THR A CA 1
ATOM 2122 C C . THR A 1 273 ? -37.505 40.103 49.517 1.00 48.56 273 THR A C 1
ATOM 2124 O O . THR A 1 273 ? -38.450 40.006 50.297 1.00 48.56 273 THR A O 1
ATOM 2127 N N . ILE A 1 274 ? -36.237 40.041 49.922 1.00 49.88 274 ILE A N 1
ATOM 2128 C CA . ILE A 1 274 ? -35.878 40.005 51.337 1.00 49.88 274 ILE A CA 1
ATOM 2129 C C . ILE A 1 274 ? -35.803 41.448 51.819 1.00 49.88 274 ILE A C 1
ATOM 2131 O O . ILE A 1 274 ? -34.887 42.189 51.469 1.00 49.88 274 ILE A O 1
ATOM 2135 N N . THR A 1 275 ? -36.769 41.857 52.633 1.00 50.34 275 THR A N 1
ATOM 2136 C CA . THR A 1 275 ? -36.741 43.158 53.304 1.00 50.34 275 THR A CA 1
ATOM 2137 C C . THR A 1 275 ? -36.878 42.930 54.803 1.00 50.34 275 THR A C 1
ATOM 2139 O O . THR A 1 275 ? -37.848 42.340 55.267 1.00 50.34 275 THR A O 1
ATOM 2142 N N . GLY A 1 276 ? -35.876 43.366 55.570 1.00 54.09 276 GLY A N 1
ATOM 2143 C CA . GLY A 1 276 ? -36.007 43.565 57.017 1.00 54.09 276 GLY A CA 1
ATOM 2144 C C . GLY A 1 276 ? -36.350 42.333 57.868 1.00 54.09 276 GLY A C 1
ATOM 2145 O O . GLY A 1 276 ? -37.048 42.476 58.864 1.00 54.09 276 GLY A O 1
ATOM 2146 N N . GLY A 1 277 ? -35.862 41.135 57.522 1.00 60.84 277 GLY A N 1
ATOM 2147 C CA . GLY A 1 277 ? -35.966 39.954 58.397 1.00 60.84 277 GLY A CA 1
ATOM 2148 C C . GLY A 1 277 ? -37.177 39.041 58.168 1.00 60.84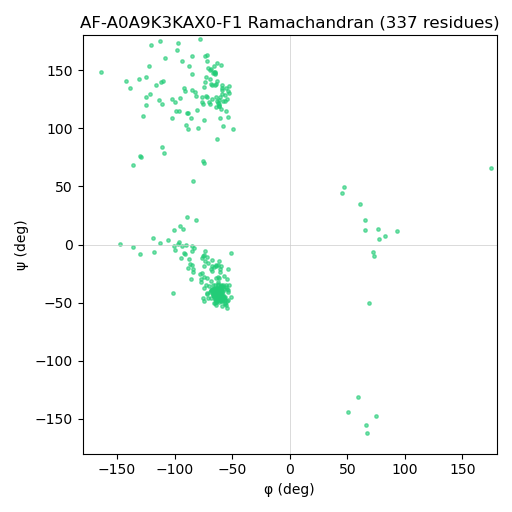 277 GLY A C 1
ATOM 2149 O O . GLY A 1 277 ? -37.398 38.136 58.978 1.00 60.84 277 GLY A O 1
ATOM 2150 N N . ALA A 1 278 ? -37.904 39.232 57.064 1.00 62.38 278 ALA A N 1
ATOM 2151 C CA . ALA A 1 278 ? -38.937 38.316 56.591 1.00 62.38 278 ALA A CA 1
ATOM 2152 C C . ALA A 1 278 ? -38.656 37.822 55.159 1.00 62.38 278 ALA A C 1
ATOM 2154 O O . ALA A 1 278 ? -37.987 38.502 54.378 1.00 62.38 278 ALA A O 1
ATOM 2155 N N . ILE A 1 279 ? -39.163 36.634 54.826 1.00 69.38 279 ILE A N 1
ATOM 2156 C CA . ILE A 1 279 ? -39.167 36.079 53.466 1.00 69.38 279 ILE A CA 1
ATOM 2157 C C . ILE A 1 279 ? -40.607 35.804 53.037 1.00 69.38 279 ILE A C 1
ATOM 2159 O O . ILE A 1 279 ? -41.350 35.150 53.768 1.00 69.38 279 ILE A O 1
ATOM 2163 N N . THR A 1 280 ? -40.994 36.294 51.857 1.00 69.56 280 THR A N 1
ATOM 2164 C CA . THR A 1 280 ? -42.316 36.048 51.266 1.00 69.56 280 THR A CA 1
ATOM 2165 C C . THR A 1 280 ? -42.169 35.210 50.002 1.00 69.56 280 THR A C 1
ATOM 2167 O O . THR A 1 280 ? -41.452 35.598 49.080 1.00 69.56 280 THR A O 1
ATOM 2170 N N . ALA A 1 281 ? -42.861 34.074 49.949 1.00 59.56 281 ALA A N 1
ATOM 2171 C CA . ALA A 1 281 ? -42.991 33.244 48.754 1.00 59.56 281 ALA A CA 1
ATOM 2172 C C . ALA A 1 281 ? -44.437 32.745 48.647 1.00 59.56 281 ALA A C 1
ATOM 2174 O O . ALA A 1 281 ? -45.011 32.336 49.653 1.00 59.56 281 ALA A O 1
ATOM 2175 N N . GLU A 1 282 ? -45.029 32.813 47.449 1.00 59.34 282 GLU A N 1
ATOM 2176 C CA . GLU A 1 282 ? -46.353 32.237 47.141 1.00 59.34 282 GLU A CA 1
ATOM 2177 C C . GLU A 1 282 ? -47.438 32.575 48.195 1.00 59.34 282 GLU A C 1
ATOM 2179 O O . GLU A 1 282 ? -48.130 31.706 48.715 1.00 59.34 282 GLU A O 1
ATOM 2184 N N . ASN A 1 283 ? -47.559 33.865 48.543 1.00 63.44 283 ASN A N 1
ATOM 2185 C CA . ASN A 1 283 ? -48.480 34.420 49.554 1.00 63.44 283 ASN A CA 1
ATOM 2186 C C . ASN A 1 283 ? -48.251 33.993 51.017 1.00 63.44 283 ASN A C 1
ATOM 2188 O O . ASN A 1 283 ? -49.078 34.293 51.876 1.00 63.44 283 ASN A O 1
ATOM 2192 N N . THR A 1 284 ? -47.119 33.367 51.339 1.00 68.44 284 THR A N 1
ATOM 2193 C CA . THR A 1 284 ? -46.729 33.058 52.722 1.00 68.44 284 THR A CA 1
ATOM 2194 C C . THR A 1 284 ? -45.531 33.907 53.132 1.00 68.44 284 THR A C 1
ATOM 2196 O O . THR A 1 284 ? -44.470 33.817 52.514 1.00 68.44 284 THR A O 1
ATOM 2199 N N . THR A 1 285 ? -45.682 34.715 54.186 1.00 80.62 285 THR A N 1
ATOM 2200 C CA . THR A 1 285 ? -44.582 35.493 54.781 1.00 80.62 285 THR A CA 1
ATOM 2201 C C . THR A 1 285 ? -44.098 34.816 56.058 1.00 80.62 285 THR A C 1
ATOM 2203 O O . THR A 1 285 ? -44.886 34.566 56.968 1.00 80.62 285 THR A O 1
ATOM 2206 N N . LEU A 1 286 ? -42.797 34.538 56.137 1.00 82.50 286 LEU A N 1
ATOM 2207 C CA . LEU A 1 286 ? -42.144 33.978 57.317 1.00 82.50 286 LEU A CA 1
ATOM 2208 C C . LEU A 1 286 ? -41.203 35.004 57.951 1.00 82.50 286 LEU A C 1
ATOM 2210 O O . LEU A 1 286 ? -40.467 35.690 57.248 1.00 82.50 286 LEU A O 1
ATOM 2214 N N . TYR A 1 287 ? -41.184 35.050 59.279 1.00 86.06 287 TYR A N 1
ATOM 2215 C CA . TYR A 1 287 ? -40.425 35.979 60.111 1.00 86.06 287 TYR A CA 1
ATOM 2216 C C . TYR A 1 287 ? -39.399 35.212 60.944 1.00 86.06 287 TYR A C 1
ATOM 2218 O O . TYR A 1 287 ? -39.693 34.135 61.469 1.00 86.06 287 TYR A O 1
ATOM 2226 N N . TYR A 1 288 ? -38.179 35.742 61.045 1.00 88.12 288 TYR A N 1
ATOM 2227 C CA . TYR A 1 288 ? -37.073 35.042 61.700 1.00 88.12 288 TYR A CA 1
ATOM 2228 C C . TYR A 1 288 ? -36.943 35.365 63.194 1.00 88.12 288 TYR A C 1
ATOM 2230 O O . TYR A 1 288 ? -36.931 36.527 63.605 1.00 88.12 288 TYR A O 1
ATOM 2238 N N . CYS A 1 289 ? -36.754 34.316 63.994 1.00 90.00 289 CYS A N 1
ATOM 2239 C CA . CYS A 1 289 ? -36.415 34.369 65.410 1.00 90.00 289 CYS A CA 1
ATOM 2240 C C . CYS A 1 289 ? -35.141 33.561 65.687 1.00 90.00 289 CYS A C 1
ATOM 2242 O O . CYS A 1 289 ? -35.106 32.368 65.406 1.00 90.00 289 CYS A O 1
ATOM 2244 N N . TRP A 1 290 ? -34.134 34.151 66.336 1.00 90.12 290 TRP A N 1
ATOM 2245 C CA . TRP A 1 290 ? -32.869 33.466 66.647 1.00 90.12 290 TRP A CA 1
ATOM 2246 C C . TRP A 1 290 ? -33.067 32.143 67.399 1.00 90.12 290 TRP A C 1
ATOM 2248 O O . TRP A 1 290 ? -32.433 31.142 67.086 1.00 90.12 290 TRP A O 1
ATOM 2258 N N . THR A 1 291 ? -33.998 32.096 68.355 1.00 86.25 291 THR A N 1
ATOM 2259 C CA . THR A 1 291 ? -34.265 30.878 69.136 1.00 86.25 291 THR A CA 1
ATOM 2260 C C . THR A 1 291 ? -35.032 29.803 68.350 1.00 86.25 291 THR A C 1
ATOM 2262 O O . THR A 1 291 ? -34.784 28.608 68.538 1.00 86.25 291 THR A O 1
ATOM 2265 N N . HIS A 1 292 ? -35.985 30.207 67.504 1.00 85.75 292 HIS A N 1
ATOM 2266 C CA . HIS A 1 292 ? -37.018 29.315 66.954 1.00 85.75 292 HIS A CA 1
ATOM 2267 C C . HIS A 1 292 ? -36.985 29.156 65.430 1.00 85.75 292 HIS A C 1
ATOM 2269 O O . HIS A 1 292 ? -37.712 28.321 64.901 1.00 85.75 292 HIS A O 1
ATOM 2275 N N . GLY A 1 293 ? -36.144 29.919 64.738 1.00 85.94 293 GLY A N 1
ATOM 2276 C CA . GLY A 1 293 ? -36.060 29.949 63.287 1.00 85.94 293 GLY A CA 1
ATOM 2277 C C . GLY A 1 293 ? -37.225 30.698 62.646 1.00 85.94 293 GLY A C 1
ATOM 2278 O O . GLY A 1 293 ? -37.715 31.687 63.197 1.00 85.94 293 GLY A O 1
ATOM 2279 N N . LEU A 1 294 ? -37.635 30.257 61.459 1.00 85.06 294 LEU A N 1
ATOM 2280 C CA . LEU A 1 294 ? -38.666 30.911 60.651 1.00 85.06 294 LEU A CA 1
ATOM 2281 C C . LEU A 1 294 ? -40.076 30.522 61.109 1.00 85.06 294 LEU A C 1
ATOM 2283 O O . LEU A 1 294 ? -40.378 29.340 61.256 1.00 85.06 294 LEU A O 1
ATOM 2287 N N . SER A 1 295 ? -40.940 31.520 61.293 1.00 80.62 295 SER A N 1
ATOM 2288 C CA . SER A 1 295 ? -42.329 31.367 61.736 1.00 80.62 295 SER A CA 1
ATOM 2289 C C . SER A 1 295 ? -43.283 32.160 60.839 1.00 80.62 295 SER A C 1
ATOM 2291 O O . SER A 1 295 ? -42.955 33.287 60.478 1.00 80.62 295 SER A O 1
ATOM 2293 N N . PRO A 1 296 ? -44.487 31.652 60.522 1.00 80.06 296 PRO A N 1
ATOM 2294 C CA . PRO A 1 296 ? -45.495 32.419 59.785 1.00 80.06 296 PRO A CA 1
ATOM 2295 C C . PRO A 1 296 ? -46.173 33.512 60.627 1.00 80.06 296 PRO A C 1
ATOM 2297 O O . PRO A 1 296 ? -46.972 34.282 60.104 1.00 80.06 296 PRO A O 1
ATOM 2300 N N . ASN A 1 297 ? -45.896 33.592 61.936 1.00 80.56 297 ASN A N 1
ATOM 2301 C CA . ASN A 1 297 ? -46.475 34.621 62.797 1.00 80.56 297 ASN A CA 1
ATOM 2302 C C . ASN A 1 297 ? -45.709 35.956 62.650 1.00 80.56 297 ASN A C 1
ATOM 2304 O O . ASN A 1 297 ? -44.559 36.019 63.095 1.00 80.56 297 ASN A O 1
ATOM 2308 N N . PRO A 1 298 ? -46.340 37.036 62.145 1.00 80.38 298 PRO A N 1
ATOM 2309 C CA . PRO A 1 298 ? -45.698 38.344 61.965 1.00 80.38 298 PRO A CA 1
ATOM 2310 C C . PRO A 1 298 ? -45.186 38.976 63.254 1.00 80.38 298 PRO A C 1
ATOM 2312 O O . PRO A 1 298 ? -44.250 39.770 63.234 1.00 80.38 298 PRO A O 1
ATOM 2315 N N . ASN A 1 299 ? -45.752 38.583 64.392 1.00 80.12 299 ASN A N 1
ATOM 2316 C CA . ASN A 1 299 ? -45.369 39.116 65.689 1.00 80.12 299 ASN A CA 1
ATOM 2317 C C . ASN A 1 299 ? -44.237 38.323 66.357 1.00 80.12 299 ASN A C 1
ATOM 2319 O O . ASN A 1 299 ? -43.838 38.674 67.467 1.00 80.12 299 ASN A O 1
ATOM 2323 N N . HIS A 1 300 ? -43.717 37.259 65.731 1.00 85.50 300 HIS A N 1
ATOM 2324 C CA . HIS A 1 300 ? -42.686 36.395 66.319 1.00 85.50 300 HIS A CA 1
ATOM 2325 C C . HIS A 1 300 ? -41.338 36.541 65.606 1.00 85.50 300 HIS A C 1
ATOM 2327 O O . HIS A 1 300 ? -40.979 35.744 64.743 1.00 85.50 300 HIS A O 1
ATOM 2333 N N . THR A 1 301 ? -40.580 37.559 66.011 1.00 89.00 301 THR A N 1
ATOM 2334 C CA . THR A 1 301 ? -39.225 37.866 65.522 1.00 89.00 301 THR A CA 1
ATOM 2335 C C . THR A 1 301 ? -38.180 37.656 66.622 1.00 89.00 301 THR A C 1
ATOM 2337 O O . THR A 1 301 ? -38.521 37.404 67.782 1.00 89.00 301 THR A O 1
ATOM 2340 N N . SER A 1 302 ? -36.887 37.791 66.309 1.00 86.81 302 SER A N 1
ATOM 2341 C CA . SER A 1 302 ? -35.828 37.802 67.334 1.00 86.81 302 SER A CA 1
ATOM 2342 C C . SER A 1 302 ? -36.040 38.902 68.377 1.00 86.81 302 SER A C 1
ATOM 2344 O O . SER A 1 302 ? -35.854 38.646 69.568 1.00 86.81 302 SER A O 1
ATOM 2346 N N . ALA A 1 303 ? -36.502 40.081 67.957 1.00 86.31 303 ALA A N 1
ATOM 2347 C CA . ALA A 1 303 ? -36.743 41.211 68.848 1.00 86.31 303 ALA A CA 1
ATOM 2348 C C . ALA A 1 303 ? -37.935 40.958 69.787 1.00 86.31 303 ALA A C 1
ATOM 2350 O O . ALA A 1 303 ? -37.869 41.242 70.984 1.00 86.31 303 ALA A O 1
ATOM 2351 N N . THR A 1 304 ? -39.010 40.362 69.265 1.00 87.50 304 THR A N 1
ATOM 2352 C CA . THR A 1 304 ? -40.286 40.186 69.980 1.00 87.50 304 THR A CA 1
ATOM 2353 C C . THR A 1 304 ? -40.454 38.814 70.648 1.00 87.50 304 THR A C 1
ATOM 2355 O O . THR A 1 304 ? -41.483 38.551 71.273 1.00 87.50 304 THR A O 1
ATOM 2358 N N . CYS A 1 305 ? -39.450 37.933 70.563 1.00 86.38 305 CYS A N 1
ATOM 2359 C CA . CYS A 1 305 ? -39.491 36.595 71.153 1.00 86.38 305 CYS A CA 1
ATOM 2360 C C . CYS A 1 305 ? -39.619 36.644 72.683 1.00 86.38 305 CYS A C 1
ATOM 2362 O O . CYS A 1 305 ? -38.740 37.178 73.369 1.00 86.38 305 CYS A O 1
ATOM 2364 N N . LYS A 1 306 ? -40.681 36.021 73.211 1.00 88.50 306 LYS A N 1
ATOM 2365 C CA . LYS A 1 306 ? -40.937 35.908 74.657 1.00 88.50 306 LYS A CA 1
ATOM 2366 C C . LYS A 1 306 ? -40.226 34.716 75.314 1.00 88.50 306 LYS A C 1
ATOM 2368 O O . LYS A 1 306 ? -39.839 34.813 76.470 1.00 88.50 306 LYS A O 1
ATOM 2373 N N . ASN A 1 307 ? -40.000 33.628 74.572 1.00 85.69 307 ASN A N 1
ATOM 2374 C CA . ASN A 1 307 ? -39.407 32.384 75.084 1.00 85.69 307 ASN A CA 1
ATOM 2375 C C . ASN A 1 307 ? -37.984 32.205 74.537 1.00 85.69 307 ASN A C 1
ATOM 2377 O O . ASN A 1 307 ? -37.763 31.495 73.561 1.00 85.69 307 ASN A O 1
ATOM 2381 N N . ARG A 1 308 ? -37.018 32.916 75.112 1.00 89.25 308 ARG A N 1
ATOM 2382 C CA . ARG A 1 308 ? -35.642 32.980 74.596 1.00 89.25 308 ARG A CA 1
ATOM 2383 C C . ARG A 1 308 ? -34.806 31.804 75.115 1.00 89.25 308 ARG A C 1
ATOM 2385 O O . ARG A 1 308 ? -34.841 31.520 76.308 1.00 89.25 308 ARG A O 1
ATOM 2392 N N . LYS A 1 309 ? -34.053 31.130 74.234 1.00 84.00 309 LYS A N 1
ATOM 2393 C CA . LYS A 1 309 ? -32.994 30.188 74.646 1.00 84.00 309 LYS A CA 1
ATOM 2394 C C . LYS A 1 309 ? -31.798 30.953 75.212 1.00 84.00 309 LYS A C 1
ATOM 2396 O O . LYS A 1 309 ? -31.659 32.156 74.982 1.00 84.00 309 LYS A O 1
ATOM 2401 N N . ASP A 1 310 ? -30.931 30.240 75.928 1.00 82.31 310 ASP A N 1
ATOM 2402 C CA . ASP A 1 310 ? -29.676 30.809 76.412 1.00 82.31 310 ASP A CA 1
ATOM 2403 C C . ASP A 1 310 ? -28.861 31.388 75.238 1.00 82.31 310 ASP A C 1
ATOM 2405 O O . ASP A 1 310 ? -28.774 30.770 74.173 1.00 82.31 310 ASP A O 1
ATOM 2409 N N . LYS A 1 311 ? -28.316 32.597 75.427 1.00 84.81 311 LYS A N 1
ATOM 2410 C CA . LYS A 1 311 ? -27.606 33.410 74.411 1.00 84.81 311 LYS A CA 1
ATOM 2411 C C . LYS A 1 311 ? -28.437 33.914 73.220 1.00 84.81 311 LYS A C 1
ATOM 2413 O O . LYS A 1 311 ? -27.869 34.261 72.188 1.00 84.81 311 LYS A O 1
ATOM 2418 N N . HIS A 1 312 ? -29.761 33.993 73.348 1.00 89.19 312 HIS A N 1
ATOM 2419 C CA . HIS A 1 312 ? -30.612 34.562 72.295 1.00 89.19 312 HIS A CA 1
ATOM 2420 C C . HIS A 1 312 ? -30.213 35.995 71.921 1.00 89.19 312 HIS A C 1
ATOM 2422 O O . HIS A 1 312 ? -30.261 36.892 72.763 1.00 89.19 312 HIS A O 1
ATOM 2428 N N . ASP A 1 313 ? -29.925 36.216 70.637 1.00 85.44 313 ASP A N 1
ATOM 2429 C CA . ASP A 1 313 ? -29.648 37.541 70.083 1.00 85.44 313 ASP A CA 1
ATOM 2430 C C . ASP A 1 313 ? -30.955 38.221 69.620 1.00 85.44 313 ASP A C 1
ATOM 2432 O O . ASP A 1 313 ? -31.585 37.759 68.661 1.00 85.44 313 ASP A O 1
ATOM 2436 N N . PRO A 1 314 ? -31.393 39.320 70.269 1.00 85.50 314 PRO A N 1
ATOM 2437 C CA . PRO A 1 314 ? -32.625 40.014 69.904 1.00 85.50 314 PRO A CA 1
ATOM 2438 C C . PRO A 1 314 ? -32.513 40.817 68.599 1.00 85.50 314 PRO A C 1
ATOM 2440 O O . PRO A 1 314 ? -33.542 41.206 68.050 1.00 85.50 314 PRO A O 1
ATOM 2443 N N . THR A 1 315 ? -31.301 41.056 68.097 1.00 84.31 315 THR A N 1
ATOM 2444 C CA . THR A 1 315 ? -31.041 41.826 66.869 1.00 84.31 315 THR A CA 1
ATOM 2445 C C . THR A 1 315 ? -30.905 40.950 65.627 1.00 84.31 315 THR A C 1
ATOM 2447 O O . THR A 1 315 ? -30.926 41.456 64.505 1.00 84.31 315 THR A O 1
ATOM 2450 N N . ALA A 1 316 ? -30.803 39.632 65.806 1.00 80.88 316 ALA A N 1
ATOM 2451 C CA . ALA A 1 316 ? -30.579 38.712 64.706 1.00 80.88 316 ALA A CA 1
ATOM 2452 C C . ALA A 1 316 ? -31.746 38.690 63.713 1.00 80.88 316 ALA A C 1
ATOM 2454 O O . ALA A 1 316 ? -32.921 38.617 64.086 1.00 80.88 316 ALA A O 1
ATOM 2455 N N . THR A 1 317 ? -31.409 38.661 62.430 1.00 82.38 317 THR A N 1
ATOM 2456 C CA . THR A 1 317 ? -32.367 38.623 61.319 1.00 82.38 317 THR A CA 1
ATOM 2457 C C . THR A 1 317 ? -32.148 37.375 60.473 1.00 82.38 317 THR A C 1
ATOM 2459 O O . THR A 1 317 ? -31.151 36.676 60.635 1.00 82.38 317 THR A O 1
ATOM 2462 N N . LEU A 1 318 ? -33.051 37.100 59.528 1.00 78.31 318 LEU A N 1
ATOM 2463 C CA . LEU A 1 318 ? -32.869 35.993 58.585 1.00 78.31 318 LEU A CA 1
ATOM 2464 C C . LEU A 1 318 ? -31.542 36.090 57.810 1.00 78.31 318 LEU A C 1
ATOM 2466 O O . LEU A 1 318 ? -30.909 35.074 57.539 1.00 78.31 318 LEU A O 1
ATOM 2470 N N . LEU A 1 319 ? -31.124 37.313 57.467 1.00 76.25 319 LEU A N 1
ATOM 2471 C CA . LEU A 1 319 ? -29.899 37.576 56.709 1.00 76.25 319 LEU A CA 1
ATOM 2472 C C . LEU A 1 319 ? -28.646 37.638 57.590 1.00 76.25 319 LEU A C 1
ATOM 2474 O O . LEU A 1 319 ? -27.546 37.389 57.106 1.00 76.25 319 LEU A O 1
ATOM 2478 N N . ALA A 1 320 ? -28.811 37.933 58.879 1.00 79.56 320 ALA A N 1
ATOM 2479 C CA . ALA A 1 320 ? -27.745 37.938 59.875 1.00 79.56 320 ALA A CA 1
ATOM 2480 C C . ALA A 1 320 ? -28.177 37.099 61.091 1.00 79.56 320 ALA A C 1
ATOM 2482 O O . ALA A 1 320 ? -28.573 37.650 62.122 1.00 79.56 320 ALA A O 1
ATOM 2483 N N . PRO A 1 321 ? -28.166 35.756 60.971 1.00 76.06 321 PRO A N 1
ATOM 2484 C CA . PRO A 1 321 ? -28.723 34.881 61.993 1.00 76.06 321 PRO A CA 1
ATOM 2485 C C . PRO A 1 321 ? -27.838 34.753 63.237 1.00 76.06 321 PRO A C 1
ATOM 2487 O O . PRO A 1 321 ? -28.305 34.172 64.208 1.00 76.06 321 PRO A O 1
ATOM 2490 N N . ASN A 1 322 ? -26.591 35.245 63.219 1.00 82.88 322 ASN A N 1
ATOM 2491 C CA . ASN A 1 322 ? -25.661 35.310 64.360 1.00 82.88 322 ASN A CA 1
ATOM 2492 C C . ASN A 1 322 ? -25.589 34.014 65.195 1.00 82.88 322 ASN A C 1
ATOM 2494 O O . ASN A 1 322 ? -25.642 34.039 66.422 1.00 82.88 322 ASN A O 1
ATOM 2498 N N . GLY A 1 323 ? -25.524 32.857 64.525 1.00 81.25 323 GLY A N 1
ATOM 2499 C CA . GLY A 1 323 ? -25.472 31.539 65.176 1.00 81.25 323 GLY A CA 1
ATOM 2500 C C . GLY A 1 323 ? -26.825 30.953 65.614 1.00 81.25 323 GLY A C 1
ATOM 2501 O O . GLY A 1 323 ? -26.843 29.913 66.263 1.00 81.25 323 GLY A O 1
ATOM 2502 N N . GLY A 1 324 ? -27.942 31.591 65.255 1.00 83.00 324 GLY A N 1
ATOM 2503 C CA . GLY A 1 324 ? -29.299 31.180 65.619 1.00 83.00 324 GLY A CA 1
ATOM 2504 C C . GLY A 1 324 ? -29.880 30.020 64.803 1.00 83.00 324 GLY A C 1
ATOM 2505 O O . GLY A 1 324 ? -29.272 29.491 63.870 1.00 83.00 324 GLY A O 1
ATOM 2506 N N . CYS A 1 325 ? -31.088 29.608 65.189 1.00 78.50 325 CYS A N 1
ATOM 2507 C CA . CYS A 1 325 ? -31.819 28.459 64.664 1.00 78.50 325 CYS A CA 1
ATOM 2508 C C . CYS A 1 325 ? -32.186 28.628 63.180 1.00 78.50 325 CYS A C 1
ATOM 2510 O O . CYS A 1 325 ? -32.851 29.586 62.803 1.00 78.50 325 CYS A O 1
ATOM 2512 N N . LYS A 1 326 ? -31.822 27.648 62.343 1.00 78.50 326 LYS A N 1
ATOM 2513 C CA . LYS A 1 326 ? -32.050 27.664 60.883 1.00 78.50 326 LYS A CA 1
ATOM 2514 C C . LYS A 1 326 ? -33.257 26.833 60.427 1.00 78.50 326 LYS A C 1
ATOM 2516 O O . LYS A 1 326 ? -33.387 26.534 59.245 1.00 78.50 326 LYS A O 1
ATOM 2521 N N . LEU A 1 327 ? -34.108 26.409 61.359 1.00 76.81 327 LEU A N 1
ATOM 2522 C CA . LEU A 1 327 ? -35.267 25.565 61.062 1.00 76.81 327 LEU A CA 1
ATOM 2523 C C . LEU A 1 327 ? -36.490 26.412 60.684 1.00 76.81 327 LEU A C 1
ATOM 2525 O O . LEU A 1 327 ? -36.627 27.553 61.121 1.00 76.81 327 LEU A O 1
ATOM 2529 N N . ILE A 1 328 ? -37.399 25.838 59.896 1.00 71.31 328 ILE A N 1
ATOM 2530 C CA . ILE A 1 328 ? -38.727 26.410 59.650 1.00 71.31 328 ILE A CA 1
ATOM 2531 C C . ILE A 1 328 ? -39.693 25.741 60.623 1.00 71.31 328 ILE A C 1
ATOM 2533 O O . ILE A 1 328 ? -39.919 24.534 60.543 1.00 71.31 328 ILE A O 1
ATOM 2537 N N . ASN A 1 329 ? -40.252 26.509 61.554 1.00 62.56 329 ASN A N 1
ATOM 2538 C CA . ASN A 1 329 ? -41.240 26.004 62.493 1.00 62.56 329 ASN A CA 1
ATOM 2539 C C . ASN A 1 329 ? -42.635 26.146 61.876 1.00 62.56 329 ASN A C 1
ATOM 2541 O O . ASN A 1 329 ? -43.224 27.229 61.871 1.00 62.56 329 ASN A O 1
ATOM 2545 N N . THR A 1 330 ? -43.157 25.052 61.329 1.00 54.44 330 THR A N 1
ATOM 2546 C CA . THR A 1 330 ? -44.558 24.975 60.910 1.00 54.44 330 THR A CA 1
ATOM 2547 C C . THR A 1 330 ? -45.386 24.433 62.077 1.00 54.44 330 THR A C 1
ATOM 2549 O O . THR A 1 330 ? -44.984 23.449 62.701 1.00 54.44 330 THR A O 1
ATOM 2552 N N . PRO A 1 331 ? -46.526 25.051 62.435 1.00 49.28 331 PRO A N 1
ATOM 2553 C CA . PRO A 1 331 ? -47.395 24.467 63.445 1.00 49.28 331 PRO A CA 1
ATOM 2554 C C . PRO A 1 331 ? -47.874 23.098 62.946 1.00 49.28 331 PRO A C 1
ATOM 2556 O O . PRO A 1 331 ? -48.480 22.995 61.881 1.00 49.28 331 PRO A O 1
ATOM 2559 N N . ALA A 1 332 ? -47.574 22.041 63.703 1.00 43.12 332 ALA A N 1
ATOM 2560 C CA . ALA A 1 332 ? -48.015 20.687 63.397 1.00 43.12 332 ALA A CA 1
ATOM 2561 C C . ALA A 1 332 ? -49.545 20.655 63.236 1.00 43.12 332 ALA A C 1
ATOM 2563 O O . ALA A 1 332 ? -50.276 21.068 64.140 1.00 43.12 332 ALA A O 1
ATOM 2564 N N . PHE A 1 333 ? -50.030 20.154 62.095 1.00 38.12 333 PHE A N 1
ATOM 2565 C CA . PHE A 1 333 ? -51.445 19.850 61.890 1.00 38.12 333 PHE A CA 1
ATOM 2566 C C . PHE A 1 333 ? -51.917 18.922 63.018 1.00 38.12 333 PHE A C 1
ATOM 2568 O O . PHE A 1 333 ? -51.532 17.751 63.071 1.00 38.12 333 PHE A O 1
ATOM 2575 N N . ARG A 1 334 ? -52.755 19.429 63.933 1.00 35.56 334 ARG A N 1
ATOM 2576 C CA . ARG A 1 334 ? -53.518 18.573 64.849 1.00 35.56 334 ARG A CA 1
ATOM 2577 C C . ARG A 1 334 ? -54.407 17.681 63.985 1.00 35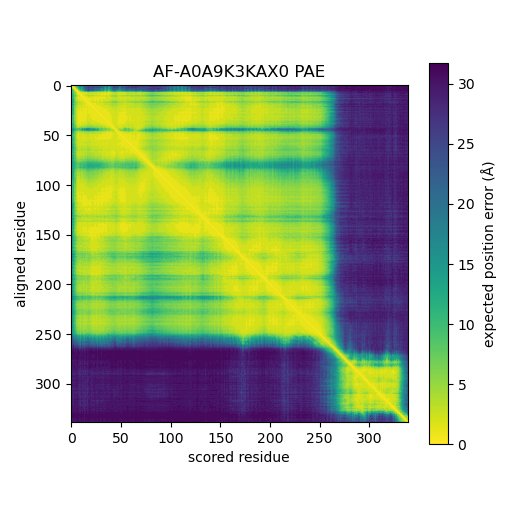.56 334 ARG A C 1
ATOM 2579 O O . ARG A 1 334 ? -55.351 18.169 63.373 1.00 35.56 334 ARG A O 1
ATOM 2586 N N . ARG A 1 335 ? -54.095 16.386 63.907 1.00 35.81 335 ARG A N 1
ATOM 2587 C CA . ARG A 1 335 ? -55.010 15.393 63.337 1.00 35.81 335 ARG A CA 1
ATOM 2588 C C . ARG A 1 335 ? -56.195 15.249 64.293 1.00 35.81 335 ARG A C 1
ATOM 2590 O O . ARG A 1 335 ? -55.991 14.917 65.459 1.00 35.81 335 ARG A O 1
ATOM 2597 N N . SER A 1 336 ? -57.406 15.511 63.814 1.00 33.44 336 SER A N 1
ATOM 2598 C CA . SER A 1 336 ? -58.624 15.090 64.514 1.00 33.44 336 SER A CA 1
ATOM 2599 C C . SER A 1 336 ? -58.698 13.553 64.535 1.00 33.44 336 SER A C 1
ATOM 2601 O O . SER A 1 336 ? -58.225 12.931 63.577 1.00 33.44 336 SER A O 1
ATOM 2603 N N . PRO A 1 337 ? -59.247 12.919 65.589 1.00 35.81 337 PRO A N 1
ATOM 2604 C CA . PRO A 1 337 ? -59.348 11.463 65.655 1.00 35.81 337 PRO A CA 1
ATOM 2605 C C . PRO A 1 337 ? -60.402 10.944 64.661 1.00 35.81 337 PRO A C 1
ATOM 2607 O O . PRO A 1 337 ? -61.354 11.673 64.371 1.00 35.81 337 PRO A O 1
ATOM 2610 N N . PRO A 1 338 ? -60.267 9.707 64.154 1.00 41.84 338 PRO A N 1
ATOM 2611 C CA . PRO A 1 338 ? -61.233 9.133 63.224 1.00 41.84 338 PRO A CA 1
ATOM 2612 C C . PRO A 1 338 ? -62.525 8.726 63.949 1.00 41.84 338 PRO A C 1
ATOM 2614 O O . PRO A 1 338 ? -62.451 8.114 65.016 1.00 41.84 338 PRO A O 1
ATOM 2617 N N . THR A 1 339 ? -63.682 9.058 63.365 1.00 50.19 339 THR A N 1
ATOM 2618 C CA . THR A 1 339 ? -64.991 8.449 63.681 1.00 50.19 339 THR A CA 1
ATOM 2619 C C . THR A 1 339 ? -65.198 7.147 62.940 1.00 50.19 339 THR A C 1
ATOM 2621 O O . THR A 1 339 ? -64.886 7.140 61.725 1.00 50.19 339 THR A O 1
#

Radius of gyration: 40.43 Å; Cα contacts (8 Å, |Δi|>4): 384; chains: 1; bounding box: 96×64×128 Å

Organism: NCBI:txid303405

Secondary structure (DSSP, 8-state):
----GGG-SSSSPPP--SS--HHHHHHHHHHHHHHHHHS--SSSSSTTTTGGGTS-HHHHHHHHSS---PPPP--SPPPPPTT--HHHHHHHHHHHHHHHHHHHHHHHHHHHHHHHHHHHS-GGGTGGG-BTTTBTTT--HHHHHHHHHHHH-PPPHHHHHHHHHHHHSPPPTTS-THHHHHHHHHHHHHTTTSSS---HHHHHHHHHHHHHHHSS-HHHHHHHHTS-GGG--HHHHHHHHHHHHHHHHHHHHHHHHHHHHHHH----------BTTEEEETTEEEEEETTTEEES-TT-STTT-SSPPTT--TT--SS--TT----B-PPP--PPPP-

Mean predicted aligned error: 13.84 Å